Protein AF-0000000066027338 (afdb_homodimer)

Nearest PDB structures (foldseek):
  4pwu-assembly2_C  TM=9.017E-01  e=1.286E-07  Klebsiella pneumoniae subsp. pneumoniae MGH 78578
  2zho-assembly3_F  TM=6.208E-01  e=5.505E-03  Thermus thermophilus
  2vc1-assembly1_B  TM=5.430E-01  e=8.021E-03  Mycobacterium tuberculosis H37Rv
  7lmx-assembly1_A  TM=5.410E-01  e=2.481E-02  synthetic construct
  2w25-assembly1_B  TM=4.737E-01  e=3.189E-02  Mycobacterium tuberculosis H37Rv

Foldseek 3Di:
DPPPPPPPPCPVVVVVVVVVVVVVVVVVVPDDDAKKKKKKKAFLDPPDADDDPVVLQCQQVVVPWAWDDWDDDDGIIMTIGPHPVCVVVSLVSCCVVPVRMDIDMDIGDDDPPDPPD/DPPPPPPPPCPVVVVVVVVVVVVVVVVVVPDDDAKKKKKKKAFLDPPDADDDPVVLQCQQVVVPWAWDDWDDDDGIIMTIGPHVVCVVVSLVSCCVVPVRMDIDMDIGDDDPPPPPD

Radius of gyration: 30.26 Å; Cα contacts (8 Å, |Δi|>4): 315; chains: 2; bounding box: 46×133×72 Å

Secondary structure (DSSP, 8-state):
----------THHHHHHHHHHHHHHHHHT--PPPPEEEEEEEESSTTPPPPPHHHHHHHHHHTT--EEEEEEETTEEEEEES-GGGHHHHHHHHHHH-TTEEEEEEEE---------/----------THHHHHHHHHHHHHHHHHT------EEEEEEEESSTTPPPPPHHHHHHHHHHTT--EEEEEE-SS-EEEEES-GGGHHHHHHHHHHH-TTEEEEEEEE---------

pLDDT: mean 84.08, std 16.38, range [24.83, 98.56]

Organism: Dickeya zeae (strain Ech586) (NCBI:txid590409)

Sequence (234 aa):
MNSPGLRKPTIWRPLLLLFPLLALLLSMSSPRLPDEVMLHITPLHQGMTLPDGFYIYQRLNERGIAIKSITPENNSIIVRLSSPEQSGAAKEILSIALPNTVVIAQRTHGTIRVARSMNSPGLRKPTIWRPLLLLFPLLALLLSMSSPRLPDEVMLHITPLHQGMTLPDGFYIYQRLNERGIAIKSITPENNSIIVRLSSPEQSGAAKEILSIALPNTVVIAQRTHGTIRVARS

Structure (mmCIF, N/CA/C/O backbone):
data_AF-0000000066027338-model_v1
#
loop_
_entity.id
_entity.type
_entity.pdbx_description
1 polymer 'Modulator protein MzrA'
#
loop_
_atom_site.group_PDB
_atom_site.id
_atom_site.type_symbol
_atom_site.label_atom_id
_atom_site.label_alt_id
_atom_site.label_comp_id
_atom_site.label_asym_id
_atom_site.label_entity_id
_atom_site.label_seq_id
_atom_site.pdbx_PDB_ins_code
_atom_site.Cartn_x
_atom_site.Cartn_y
_atom_site.Cartn_z
_atom_site.occupancy
_atom_site.B_iso_or_equiv
_atom_site.auth_seq_id
_atom_site.auth_comp_id
_atom_site.auth_asym_id
_atom_site.auth_atom_id
_atom_site.pdbx_PDB_model_num
ATOM 1 N N . MET A 1 1 ? 16.781 61.562 48.656 1 40.06 1 MET A N 1
ATOM 2 C CA . MET A 1 1 ? 16.656 60.781 47.406 1 40.06 1 MET A CA 1
ATOM 3 C C . MET A 1 1 ? 15.672 59.625 47.594 1 40.06 1 MET A C 1
ATOM 5 O O . MET A 1 1 ? 15.906 58.719 48.406 1 40.06 1 MET A O 1
ATOM 9 N N . ASN A 1 2 ? 14.312 59.875 47.469 1 48.22 2 ASN A N 1
ATOM 10 C CA . ASN A 1 2 ? 13.133 59.031 47.625 1 48.22 2 ASN A CA 1
ATOM 11 C C . ASN A 1 2 ? 13.125 57.875 46.656 1 48.22 2 ASN A C 1
ATOM 13 O O . ASN A 1 2 ? 13.312 58.094 45.438 1 48.22 2 ASN A O 1
ATOM 17 N N . SER A 1 3 ? 13.688 56.688 46.969 1 54.53 3 SER A N 1
ATOM 18 C CA . SER A 1 3 ? 13.719 55.438 46.25 1 54.53 3 SER A CA 1
ATOM 19 C C . SER A 1 3 ? 12.32 55.031 45.781 1 54.53 3 SER A C 1
ATOM 21 O O . SER A 1 3 ? 11.391 54.969 46.594 1 54.53 3 SER A O 1
ATOM 23 N N . PRO A 1 4 ? 11.945 55.375 44.531 1 57.53 4 PRO A N 1
ATOM 24 C CA . PRO A 1 4 ? 10.633 54.938 44.031 1 57.53 4 PRO A CA 1
ATOM 25 C C . PRO A 1 4 ? 10.391 53.469 44.219 1 57.53 4 PRO A C 1
ATOM 27 O O . PRO A 1 4 ? 11.328 52.656 44.156 1 57.53 4 PRO A O 1
ATOM 30 N N . GLY A 1 5 ? 9.633 53.031 45.188 1 53.06 5 GLY A N 1
ATOM 31 C CA . GLY A 1 5 ? 9.172 51.656 45.406 1 53.06 5 GLY A CA 1
ATOM 32 C C . GLY A 1 5 ? 8.719 50.969 44.125 1 53.06 5 GLY A C 1
ATOM 33 O O . GLY A 1 5 ? 7.934 51.531 43.344 1 53.06 5 GLY A O 1
ATOM 34 N N . LEU A 1 6 ? 9.578 50.312 43.406 1 59 6 LEU A N 1
ATOM 35 C CA . LEU A 1 6 ? 9.281 49.469 42.25 1 59 6 LEU A CA 1
ATOM 36 C C . LEU A 1 6 ? 8.047 48.625 42.5 1 59 6 LEU A C 1
ATOM 38 O O . LEU A 1 6 ? 8.016 47.844 43.438 1 59 6 LEU A O 1
ATOM 42 N N . ARG A 1 7 ? 6.895 49.125 42.25 1 60.5 7 ARG A N 1
ATOM 43 C CA . ARG A 1 7 ? 5.672 48.312 42.281 1 60.5 7 ARG A CA 1
ATOM 44 C C . ARG A 1 7 ? 5.766 47.094 41.375 1 60.5 7 ARG A C 1
ATOM 46 O O . ARG A 1 7 ? 6.188 47.219 40.219 1 60.5 7 ARG A O 1
ATOM 53 N N . LYS A 1 8 ? 6.086 46 41.906 1 63.19 8 LYS A N 1
ATOM 54 C CA . LYS A 1 8 ? 6.094 44.75 41.156 1 63.19 8 LYS A CA 1
ATOM 55 C C . LYS A 1 8 ? 4.773 44.531 40.438 1 63.19 8 LYS A C 1
ATOM 57 O O . LYS A 1 8 ? 3.703 44.594 41.031 1 63.19 8 LYS A O 1
ATOM 62 N N . PRO A 1 9 ? 4.711 44.875 39.125 1 67.69 9 PRO A N 1
ATOM 63 C CA . PRO A 1 9 ? 3.461 44.625 38.406 1 67.69 9 PRO A CA 1
ATOM 64 C C . PRO A 1 9 ? 2.982 43.188 38.594 1 67.69 9 PRO A C 1
ATOM 66 O O . PRO A 1 9 ? 3.795 42.281 38.812 1 67.69 9 PRO A O 1
ATOM 69 N N . THR A 1 10 ? 1.745 42.969 39.125 1 64.62 10 THR A N 1
ATOM 70 C CA . THR A 1 10 ? 1.085 41.656 39.281 1 64.62 10 THR A CA 1
ATOM 71 C C . THR A 1 10 ? 1.032 40.938 37.938 1 64.62 10 THR A C 1
ATOM 73 O O . THR A 1 10 ? 0.196 41.219 37.094 1 64.62 10 THR A O 1
ATOM 76 N N . ILE A 1 11 ? 2.232 40.656 37.344 1 72.19 11 ILE A N 1
ATOM 77 C CA . ILE A 1 11 ? 2.404 39.875 36.125 1 72.19 11 ILE A CA 1
ATOM 78 C C . ILE A 1 11 ? 1.589 38.594 36.219 1 72.19 11 ILE A C 1
ATOM 80 O O . ILE A 1 11 ? 1.38 37.906 35.188 1 72.19 11 ILE A O 1
ATOM 84 N N . TRP A 1 12 ? 0.965 38.375 37.375 1 66.62 12 TRP A N 1
ATOM 85 C CA . TRP A 1 12 ? 0.24 37.125 37.594 1 66.62 12 TRP A CA 1
ATOM 86 C C . TRP A 1 12 ? -1.107 37.156 36.875 1 66.62 12 TRP A C 1
ATOM 88 O O . TRP A 1 12 ? -1.576 36.125 36.375 1 66.62 12 TRP A O 1
ATOM 98 N N . ARG A 1 13 ? -1.587 38.344 36.656 1 77.81 13 ARG A N 1
ATOM 99 C CA . ARG A 1 13 ? -2.914 38.438 36.062 1 77.81 13 ARG A CA 1
ATOM 100 C C . ARG A 1 13 ? -2.891 38.062 34.594 1 77.81 13 ARG A C 1
ATOM 102 O O . ARG A 1 13 ? -3.699 37.219 34.156 1 77.81 13 ARG A O 1
ATOM 109 N N . PRO A 1 14 ? -1.957 38.625 33.781 1 81.25 14 PRO A N 1
ATOM 110 C CA . PRO A 1 14 ? -1.95 38.188 32.375 1 81.25 14 PRO A CA 1
ATOM 111 C C . PRO A 1 14 ? -1.51 36.75 32.219 1 81.25 14 PRO A C 1
ATOM 113 O O . PRO A 1 14 ? -1.967 36.062 31.312 1 81.25 14 PRO A O 1
ATOM 116 N N . LEU A 1 15 ? -0.731 36.281 33.156 1 78.44 15 LEU A N 1
ATOM 117 C CA . LEU A 1 15 ? -0.261 34.906 33.125 1 78.44 15 LEU A CA 1
ATOM 118 C C . LEU A 1 15 ? -1.408 33.938 33.344 1 78.44 15 LEU A C 1
ATOM 120 O O . LEU A 1 15 ? -1.463 32.875 32.719 1 78.44 15 LEU A O 1
ATOM 124 N N . LEU A 1 16 ? -2.332 34.375 34.125 1 78.19 16 LEU A N 1
ATOM 125 C CA . LEU A 1 16 ? -3.488 33.531 34.469 1 78.19 16 LEU A CA 1
ATOM 126 C C . LEU A 1 16 ? -4.391 33.375 33.25 1 78.19 16 LEU A C 1
ATOM 128 O O . LEU A 1 16 ? -4.977 32.281 33.031 1 78.19 16 LEU A O 1
ATOM 132 N N . LEU A 1 17 ? -4.391 34.406 32.375 1 78.88 17 LEU A N 1
ATOM 133 C CA . LEU A 1 17 ? -5.23 34.344 31.188 1 78.88 17 LEU A CA 1
ATOM 134 C C . LEU A 1 17 ? -4.605 33.438 30.141 1 78.88 17 LEU A C 1
ATOM 136 O O . LEU A 1 17 ? -5.32 32.812 29.344 1 78.88 17 LEU A O 1
ATOM 140 N N . LEU A 1 18 ?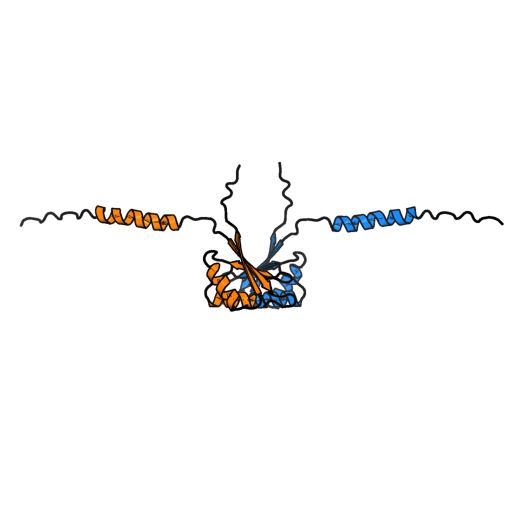 -3.338 33.281 30.125 1 81.19 18 LEU A N 1
ATOM 141 C CA . LEU A 1 18 ? -2.602 32.531 29.141 1 81.19 18 LEU A CA 1
ATOM 142 C C . LEU A 1 18 ? -2.691 31.031 29.438 1 81.19 18 LEU A C 1
ATOM 144 O O . LEU A 1 18 ? -2.596 30.203 28.516 1 81.19 18 LEU A O 1
ATOM 148 N N . PHE A 1 19 ? -3.062 30.672 30.641 1 82 19 PHE A N 1
ATOM 149 C CA . PHE A 1 19 ? -3.055 29.281 31.109 1 82 19 PHE A CA 1
ATOM 150 C C . PHE A 1 19 ? -4.121 28.469 30.391 1 82 19 PHE A C 1
ATOM 152 O O . PHE A 1 19 ? -3.844 27.375 29.891 1 82 19 PHE A O 1
ATOM 159 N N . PRO A 1 20 ? -5.352 29 30.344 1 83.94 20 PRO A N 1
ATOM 160 C CA . PRO A 1 20 ? -6.367 28.203 29.656 1 83.94 20 PRO A CA 1
ATOM 161 C C . PRO A 1 20 ? -6.062 28.031 28.172 1 83.94 20 PRO A C 1
ATOM 163 O O . PRO A 1 20 ? -6.34 26.969 27.594 1 83.94 20 PRO A O 1
ATOM 166 N N . LEU A 1 21 ? -5.445 29.016 27.531 1 81.44 21 LEU A N 1
ATOM 167 C CA . LEU A 1 21 ? -5.098 28.938 26.109 1 81.44 21 LEU A CA 1
ATOM 168 C C . LEU A 1 21 ? -4.031 27.891 25.859 1 81.44 21 LEU A C 1
ATOM 170 O O . LEU A 1 21 ? -4.113 27.125 24.891 1 81.44 21 LEU A O 1
ATOM 174 N N . LEU A 1 22 ? -3.082 27.891 26.719 1 81.44 22 LEU A N 1
ATOM 175 C CA . LEU A 1 22 ? -2.016 26.891 26.625 1 81.44 22 LEU A CA 1
ATOM 176 C C . LEU A 1 22 ? -2.561 25.484 26.859 1 81.44 22 LEU A C 1
ATOM 178 O O . LEU A 1 22 ? -2.17 24.547 26.156 1 81.44 22 LEU A O 1
ATOM 182 N N . ALA A 1 23 ? -3.424 25.344 27.781 1 82.19 23 ALA A N 1
ATOM 183 C CA . ALA A 1 23 ? -4.043 24.062 28.109 1 82.19 23 ALA A CA 1
ATOM 184 C C . ALA A 1 23 ? -4.852 23.531 26.922 1 82.19 23 ALA A C 1
ATOM 186 O O . ALA A 1 23 ? -4.82 22.344 26.625 1 82.19 23 ALA A O 1
ATOM 187 N N . LEU A 1 24 ? -5.551 24.469 26.219 1 78 24 LEU A N 1
ATOM 188 C CA . LEU A 1 24 ? -6.32 24.094 25.031 1 78 24 LEU A CA 1
ATOM 189 C C . LEU A 1 24 ? -5.402 23.594 23.922 1 78 24 LEU A C 1
ATOM 191 O O . LEU A 1 24 ? -5.719 22.609 23.25 1 78 24 LEU A O 1
ATOM 195 N N . LEU A 1 25 ? -4.309 24.25 23.781 1 77.88 25 LEU A N 1
ATOM 196 C CA . LEU A 1 25 ? -3.336 23.875 22.766 1 77.88 25 LEU A CA 1
ATOM 197 C C . LEU A 1 25 ? -2.77 22.484 23.047 1 77.88 25 LEU A C 1
ATOM 199 O O . LEU A 1 25 ? -2.592 21.672 22.125 1 77.88 25 LEU A O 1
ATOM 203 N N . LEU A 1 26 ? -2.5 22.203 24.312 1 73.19 26 LEU A N 1
ATOM 204 C CA . LEU A 1 26 ? -1.955 20.922 24.734 1 73.19 26 LEU A CA 1
ATOM 205 C C . LEU A 1 26 ? -2.99 19.812 24.578 1 73.19 26 LEU A C 1
ATOM 207 O O . LEU A 1 26 ? -2.652 18.688 24.188 1 73.19 26 LEU A O 1
ATOM 211 N N . SER A 1 27 ? -4.23 20.031 24.953 1 74.94 27 SER A N 1
ATOM 212 C CA . SER A 1 27 ? -5.297 19.031 24.859 1 74.94 27 SER A CA 1
ATOM 213 C C . SER A 1 27 ? -5.547 18.609 23.422 1 74.94 27 SER A C 1
ATOM 215 O O . SER A 1 27 ? -5.895 17.453 23.156 1 74.94 27 SER A O 1
ATOM 217 N N . MET A 1 28 ? -5.449 19.656 22.5 1 67 28 MET A N 1
ATOM 218 C CA . MET A 1 28 ? -5.602 19.344 21.094 1 67 28 MET A CA 1
ATOM 219 C C . MET A 1 28 ? -4.492 18.422 20.609 1 67 28 MET A C 1
ATOM 221 O O . MET A 1 28 ? -4.68 17.672 19.656 1 67 28 MET A O 1
ATOM 225 N N . SER A 1 29 ? -3.451 18.375 21.406 1 62.19 29 SER A N 1
ATOM 226 C CA . SER A 1 29 ? -2.285 17.578 21.031 1 62.19 29 SER A CA 1
ATOM 227 C C . SER A 1 29 ? -2.357 16.172 21.625 1 62.19 29 SER A C 1
ATOM 229 O O . SER A 1 29 ? -1.458 15.359 21.406 1 62.19 29 SER A O 1
ATOM 231 N N . SER A 1 30 ? -3.445 15.852 22.391 1 62.06 30 SER A N 1
ATOM 232 C CA . SER A 1 30 ? -3.479 14.531 23 1 62.06 30 SER A CA 1
ATOM 233 C C . SER A 1 30 ? -3.367 13.43 21.953 1 62.06 30 SER A C 1
ATOM 235 O O . SER A 1 30 ? -4.066 13.469 20.938 1 62.06 30 SER A O 1
ATOM 237 N N . PRO A 1 31 ? -2.445 12.57 22.188 1 61.66 31 PRO A N 1
ATOM 238 C CA . PRO A 1 31 ? -2.172 11.5 21.219 1 61.66 31 PRO A CA 1
ATOM 239 C C . PRO A 1 31 ? -3.348 10.539 21.062 1 61.66 31 PRO A C 1
ATOM 241 O O . PRO A 1 31 ? -3.885 10.047 22.047 1 61.66 31 PRO A O 1
ATOM 244 N N . ARG A 1 32 ? -4.379 10.727 20.344 1 68.38 32 ARG A N 1
ATOM 245 C CA . ARG A 1 32 ? -5.34 9.703 19.953 1 68.38 32 ARG A CA 1
ATOM 246 C C . ARG A 1 32 ? -4.809 8.875 18.797 1 68.38 32 ARG A C 1
ATOM 248 O O . ARG A 1 32 ? -3.988 9.352 18 1 68.38 32 ARG A O 1
ATOM 255 N N . LEU A 1 33 ? -5.176 7.504 18.859 1 76.88 33 LEU A N 1
ATOM 256 C CA . LEU A 1 33 ? -4.871 6.734 17.672 1 76.88 33 LEU A CA 1
ATOM 257 C C . LEU A 1 33 ? -5.617 7.289 16.453 1 76.88 33 LEU A C 1
ATOM 259 O O . LEU A 1 33 ? -6.82 7.562 16.547 1 76.88 33 LEU A O 1
ATOM 263 N N . PRO A 1 34 ? -4.906 7.699 15.57 1 77.88 34 PRO A N 1
ATOM 264 C CA . PRO A 1 34 ? -5.543 8.359 14.43 1 77.88 34 PRO A CA 1
ATOM 265 C C . PRO A 1 34 ? -6.461 7.43 13.641 1 77.88 34 PRO A C 1
ATOM 267 O O . PRO A 1 34 ? -6.172 6.238 13.508 1 77.88 34 PRO A O 1
ATOM 270 N N . ASP A 1 35 ? -7.613 7.879 13.32 1 90.06 35 ASP A N 1
ATOM 271 C CA . ASP A 1 35 ? -8.492 7.176 12.391 1 90.06 35 ASP A CA 1
ATOM 272 C C . ASP A 1 35 ? -7.777 6.879 11.078 1 90.06 35 ASP A C 1
ATOM 274 O O . ASP A 1 35 ? -6.809 7.555 10.727 1 90.06 35 ASP A O 1
ATOM 278 N N . GLU A 1 36 ? -8.102 5.824 10.461 1 94.44 36 GLU A N 1
ATOM 279 C CA . GLU A 1 36 ? -7.602 5.539 9.117 1 94.44 36 GLU A CA 1
ATOM 280 C C . GLU A 1 36 ? -8.695 5.699 8.07 1 94.44 36 GLU A C 1
ATOM 282 O O . GLU A 1 36 ? -9.852 5.348 8.312 1 94.44 36 GLU A O 1
ATOM 287 N N . VAL A 1 37 ? -8.344 6.281 6.992 1 96.88 37 VAL A N 1
ATOM 288 C CA . VAL A 1 37 ? -9.297 6.398 5.891 1 96.88 37 VAL A CA 1
ATOM 289 C C . VAL A 1 37 ? -8.758 5.672 4.66 1 96.88 37 VAL A C 1
ATOM 291 O O . VAL A 1 37 ? -7.598 5.855 4.281 1 96.88 37 VAL A O 1
ATOM 294 N N . MET A 1 38 ? -9.578 4.859 4.082 1 97.81 38 MET A N 1
ATOM 295 C CA . MET A 1 38 ? -9.289 4.125 2.855 1 97.81 38 MET A CA 1
ATOM 296 C C . MET A 1 38 ? -10.18 4.594 1.713 1 97.81 38 MET A C 1
ATOM 298 O O . MET A 1 38 ? -11.398 4.711 1.879 1 97.81 38 MET A O 1
ATOM 302 N N . LEU A 1 39 ? -9.578 4.867 0.639 1 98.56 39 LEU A N 1
ATOM 303 C CA . LEU A 1 39 ? -10.32 5.172 -0.581 1 98.56 39 LEU A CA 1
ATOM 304 C C . LEU A 1 39 ? -10.359 3.963 -1.509 1 98.56 39 LEU A C 1
ATOM 306 O O . LEU A 1 39 ? -9.312 3.467 -1.931 1 98.56 39 LEU A O 1
ATOM 310 N N . HIS A 1 40 ? -11.539 3.482 -1.734 1 97.12 40 HIS A N 1
ATOM 311 C CA . HIS A 1 40 ? -11.766 2.408 -2.695 1 97.12 40 HIS A CA 1
ATOM 312 C C . HIS A 1 40 ? -12.148 2.963 -4.062 1 97.12 40 HIS A C 1
ATOM 314 O O . HIS A 1 40 ? -13.18 3.625 -4.199 1 97.12 40 HIS A O 1
ATOM 320 N N . ILE A 1 41 ? -11.383 2.73 -5.031 1 97.69 41 ILE A N 1
ATOM 321 C CA . ILE A 1 41 ? -11.578 3.262 -6.375 1 97.69 41 ILE A CA 1
ATOM 322 C C . ILE A 1 41 ? -11.938 2.127 -7.332 1 97.69 41 ILE A C 1
ATOM 324 O O . ILE A 1 41 ? -11.172 1.171 -7.48 1 97.69 41 ILE A O 1
ATOM 328 N N . THR A 1 42 ? -13.047 2.236 -7.973 1 96.12 42 THR A N 1
ATOM 329 C CA . THR A 1 42 ? -13.531 1.236 -8.914 1 96.12 42 THR A CA 1
ATOM 330 C C . THR A 1 42 ? -13.992 1.895 -10.211 1 96.12 42 THR A C 1
ATOM 332 O O . THR A 1 42 ? -14.414 3.055 -10.211 1 96.12 42 THR A O 1
ATOM 335 N N . PRO A 1 43 ? -13.781 1.147 -11.312 1 95.69 43 PRO A N 1
ATOM 336 C CA . PRO A 1 43 ? -14.328 1.707 -12.547 1 95.69 43 PRO A CA 1
ATOM 337 C C . PRO A 1 43 ? -15.836 1.904 -12.492 1 95.69 43 PRO A C 1
ATOM 339 O O . PRO A 1 43 ? -16.547 1.093 -11.891 1 95.69 43 PRO A O 1
ATOM 342 N N . LEU A 1 44 ? -16.297 2.953 -13.141 1 94.06 44 LEU A N 1
ATOM 343 C CA . LEU A 1 44 ? -17.719 3.264 -13.188 1 94.06 44 LEU A CA 1
ATOM 344 C C . LEU A 1 44 ? -18.484 2.203 -13.977 1 94.06 44 LEU A C 1
ATOM 346 O O . LEU A 1 44 ? -19.609 1.84 -13.617 1 94.06 44 LEU A O 1
ATOM 350 N N . HIS A 1 45 ? -17.828 1.794 -15.086 1 90.38 45 HIS A N 1
ATOM 351 C CA . HIS A 1 45 ? -18.438 0.766 -15.914 1 90.38 45 HIS A CA 1
ATOM 352 C C . HIS A 1 45 ? -17.516 -0.439 -16.078 1 90.38 45 HIS A C 1
ATOM 354 O O . HIS A 1 45 ? -16.297 -0.301 -16.031 1 90.38 45 HIS A O 1
ATOM 360 N N . GLN A 1 46 ? -18.25 -1.533 -16.25 1 84.19 46 GLN A N 1
ATOM 361 C CA . GLN A 1 46 ? -17.484 -2.752 -16.469 1 84.19 46 GLN A CA 1
ATOM 362 C C . GLN A 1 46 ? -16.656 -2.66 -17.75 1 84.19 46 GLN A C 1
ATOM 364 O O . GLN A 1 46 ? -17.125 -2.127 -18.766 1 84.19 46 GLN A O 1
ATOM 369 N N . GLY A 1 47 ? -15.562 -3.156 -17.766 1 84.31 47 GLY A N 1
ATOM 370 C CA . GLY A 1 47 ? -14.703 -3.156 -18.953 1 84.31 47 GLY A CA 1
ATOM 371 C C . GLY A 1 47 ? -13.727 -1.997 -18.969 1 84.31 47 GLY A C 1
ATOM 372 O O . GLY A 1 47 ? -12.773 -2 -19.75 1 84.31 47 GLY A O 1
ATOM 373 N N . MET A 1 48 ? -14.102 -0.959 -18.219 1 86.12 48 MET A N 1
ATOM 374 C CA . MET A 1 48 ? -13.148 0.141 -18.125 1 86.12 48 MET A CA 1
ATOM 375 C C . MET A 1 48 ? -11.992 -0.211 -17.188 1 86.12 48 MET A C 1
ATOM 377 O O . MET A 1 48 ? -12.195 -0.893 -16.172 1 86.12 48 MET A O 1
ATOM 381 N N . THR A 1 49 ? -10.867 0.313 -17.688 1 86.25 49 THR A N 1
ATOM 382 C CA . THR A 1 49 ? -9.688 0.036 -16.875 1 86.25 49 THR A CA 1
ATOM 383 C C . THR A 1 49 ? -9.328 1.243 -16.016 1 86.25 49 THR A C 1
ATOM 385 O O . THR A 1 49 ? -9.586 2.387 -16.406 1 86.25 49 THR A O 1
ATOM 388 N N . LEU A 1 50 ? -8.852 0.958 -14.852 1 90.38 50 LEU A N 1
ATOM 389 C CA . LEU A 1 50 ? -8.344 1.994 -13.961 1 90.38 50 LEU A CA 1
ATOM 390 C C . LEU A 1 50 ? -6.941 2.42 -14.367 1 90.38 50 LEU A C 1
ATOM 392 O O . LEU A 1 50 ? -6.176 1.616 -14.906 1 90.38 50 LEU A O 1
ATOM 396 N N . PRO A 1 51 ? -6.684 3.721 -14.156 1 85.5 51 PRO A N 1
ATOM 397 C CA . PRO A 1 51 ? -5.266 4.066 -14.297 1 85.5 51 PRO A CA 1
ATOM 398 C C . PRO A 1 51 ? -4.375 3.307 -13.312 1 85.5 51 PRO A C 1
ATOM 400 O O . PRO A 1 51 ? -4.879 2.656 -12.398 1 85.5 51 PRO A O 1
ATOM 403 N N . ASP A 1 52 ? -3.076 3.447 -13.531 1 85.5 52 ASP A N 1
ATOM 404 C CA . ASP A 1 52 ? -2.16 2.789 -12.609 1 85.5 52 ASP A CA 1
ATOM 405 C C . ASP A 1 52 ? -2.1 3.531 -11.273 1 85.5 52 ASP A C 1
ATOM 407 O O . ASP A 1 52 ? -2.516 4.688 -11.18 1 85.5 52 ASP A O 1
ATOM 411 N N . GLY A 1 53 ? -1.599 2.826 -10.227 1 88.62 53 GLY A N 1
ATOM 412 C CA . GLY A 1 53 ? -1.501 3.395 -8.891 1 88.62 53 GLY A CA 1
ATOM 413 C C . GLY A 1 53 ? -0.621 4.629 -8.828 1 88.62 53 GLY A C 1
ATOM 414 O O . GLY A 1 53 ? -0.796 5.48 -7.957 1 88.62 53 GLY A O 1
ATOM 415 N N . PHE A 1 54 ? 0.226 4.754 -9.766 1 84.81 54 PHE A N 1
ATOM 416 C CA . PHE A 1 54 ? 1.149 5.883 -9.758 1 84.81 54 PHE A CA 1
ATOM 417 C C . PHE A 1 54 ? 0.433 7.168 -10.148 1 84.81 54 PHE A C 1
ATOM 419 O O . PHE A 1 54 ? 0.721 8.234 -9.602 1 84.81 54 PHE A O 1
ATOM 426 N N . TYR A 1 55 ? -0.369 7.012 -11.211 1 90 55 TYR A N 1
ATOM 427 C CA . TYR A 1 55 ? -1.156 8.172 -11.617 1 90 55 TYR A CA 1
ATOM 428 C C . TYR A 1 55 ? -1.961 8.719 -10.445 1 90 55 TYR A C 1
ATOM 430 O O . TYR A 1 55 ? -1.98 9.93 -10.203 1 90 55 TYR A O 1
ATOM 438 N N . ILE A 1 56 ? -2.586 7.855 -9.68 1 94.62 56 ILE A N 1
ATOM 439 C CA . ILE A 1 56 ? -3.398 8.211 -8.523 1 94.62 56 ILE A CA 1
ATOM 440 C C . ILE A 1 56 ? -2.52 8.867 -7.461 1 94.62 56 ILE A C 1
ATOM 442 O O . ILE A 1 56 ? -2.857 9.93 -6.938 1 94.62 56 ILE A O 1
ATOM 446 N N . TYR A 1 57 ? -1.39 8.312 -7.195 1 92.88 57 TYR A N 1
ATOM 447 C CA . TYR A 1 57 ? -0.438 8.859 -6.238 1 92.88 57 TYR A CA 1
ATOM 448 C C . TYR A 1 57 ? 0.011 10.258 -6.656 1 92.88 57 TYR A C 1
ATOM 450 O O . TYR A 1 57 ? 0.054 11.172 -5.836 1 92.88 57 TYR A O 1
ATOM 458 N N . GLN A 1 58 ? 0.344 10.438 -7.949 1 91.44 58 GLN A N 1
ATOM 459 C CA . GLN A 1 58 ? 0.83 11.711 -8.461 1 91.44 58 GLN A CA 1
ATOM 460 C C . GLN A 1 58 ? -0.234 12.797 -8.328 1 91.44 58 GLN A C 1
ATOM 462 O O . GLN A 1 58 ? 0.073 13.938 -7.961 1 91.44 58 GLN A O 1
ATOM 467 N N . ARG A 1 59 ? -1.439 12.477 -8.594 1 96.12 59 ARG A N 1
ATOM 468 C CA . ARG A 1 59 ? -2.527 13.453 -8.531 1 96.12 59 ARG A CA 1
ATOM 469 C C . ARG A 1 59 ? -2.75 13.922 -7.094 1 96.12 59 ARG A C 1
ATOM 471 O O . ARG A 1 59 ? -2.984 15.109 -6.855 1 96.12 59 ARG A O 1
ATOM 478 N N . LEU A 1 60 ? -2.656 12.992 -6.195 1 97.19 60 LEU A N 1
ATOM 479 C CA . LEU A 1 60 ? -2.842 13.328 -4.789 1 97.19 60 LEU A CA 1
ATOM 480 C C . LEU A 1 60 ? -1.641 14.102 -4.254 1 97.19 60 LEU A C 1
ATOM 482 O O . LEU A 1 60 ? -1.8 15.172 -3.662 1 97.19 60 LEU A O 1
ATOM 486 N N . ASN A 1 61 ? -0.481 13.57 -4.539 1 93.75 61 ASN A N 1
ATOM 487 C CA . ASN A 1 61 ? 0.751 14.156 -4.02 1 93.75 61 ASN A CA 1
ATOM 488 C C . ASN A 1 61 ? 0.972 15.562 -4.551 1 93.75 61 ASN A C 1
ATOM 490 O O . ASN A 1 61 ? 1.433 16.438 -3.822 1 93.75 61 ASN A O 1
ATOM 494 N N . GLU A 1 62 ? 0.724 15.789 -5.781 1 94.5 62 GLU A N 1
ATOM 495 C CA . GLU A 1 62 ? 0.86 17.109 -6.398 1 94.5 62 GLU A CA 1
ATOM 496 C C . GLU A 1 62 ? 0.017 18.141 -5.668 1 94.5 62 GLU A C 1
ATOM 498 O O . GLU A 1 62 ? 0.331 19.344 -5.695 1 94.5 62 GLU A O 1
ATOM 503 N N . ARG A 1 63 ? -0.999 17.766 -5.055 1 95.81 63 ARG A N 1
ATOM 504 C CA . ARG A 1 63 ? -1.921 18.672 -4.371 1 95.81 63 ARG A CA 1
ATOM 505 C C . ARG A 1 63 ? -1.724 18.609 -2.859 1 95.81 63 ARG A C 1
ATOM 507 O O . ARG A 1 63 ? -2.58 19.062 -2.098 1 95.81 63 ARG A O 1
ATOM 514 N N . GLY A 1 64 ? -0.682 17.953 -2.502 1 95.19 64 GLY A N 1
ATOM 515 C CA . GLY A 1 64 ? -0.264 18 -1.109 1 95.19 64 GLY A CA 1
ATOM 516 C C . GLY A 1 64 ? -0.935 16.938 -0.257 1 95.19 64 GLY A C 1
ATOM 517 O O . GLY A 1 64 ? -0.937 17.031 0.972 1 95.19 64 GLY A O 1
ATOM 518 N N . ILE A 1 65 ? -1.592 15.953 -0.854 1 96.75 65 ILE A N 1
ATOM 519 C CA . ILE A 1 65 ? -2.213 14.867 -0.103 1 96.75 65 ILE A CA 1
ATOM 520 C C . ILE A 1 65 ? -1.282 13.656 -0.079 1 96.75 65 ILE A C 1
ATOM 522 O O . ILE A 1 65 ? -1.031 13.039 -1.115 1 96.75 65 ILE A O 1
ATOM 526 N N . ALA A 1 66 ? -0.812 13.32 1.106 1 95 66 ALA A N 1
ATOM 527 C CA . ALA A 1 66 ? 0.076 12.172 1.281 1 95 66 ALA A CA 1
ATOM 528 C C . ALA A 1 66 ? -0.722 10.883 1.496 1 95 66 ALA A C 1
ATOM 530 O O . ALA A 1 66 ? -1.793 10.906 2.107 1 95 66 ALA A O 1
ATOM 531 N N . ILE A 1 67 ? -0.168 9.688 1.065 1 95.88 67 ILE A N 1
ATOM 532 C CA . ILE A 1 67 ? -0.822 8.391 1.238 1 95.88 67 ILE A CA 1
ATOM 533 C C . ILE A 1 67 ? 0.065 7.473 2.074 1 95.88 67 ILE A C 1
ATOM 535 O O . ILE A 1 67 ? 1.284 7.648 2.119 1 95.88 67 ILE A O 1
ATOM 539 N N . LYS A 1 68 ? -0.563 6.59 2.723 1 95.31 68 LYS A N 1
ATOM 540 C CA . LYS A 1 68 ? 0.145 5.562 3.484 1 95.31 68 LYS A CA 1
ATOM 541 C C . LYS A 1 68 ? 0.485 4.363 2.605 1 95.31 68 LYS A C 1
ATOM 543 O O . LYS A 1 68 ? 1.584 3.812 2.697 1 95.31 68 LYS A O 1
ATOM 548 N N . SER A 1 69 ? -0.514 4.023 1.787 1 96.12 69 SER A N 1
ATOM 549 C CA . SER A 1 69 ? -0.267 2.883 0.91 1 96.12 69 SER A CA 1
ATOM 550 C C . SER A 1 69 ? -1.238 2.869 -0.266 1 96.12 69 SER A C 1
ATOM 552 O O . SER A 1 69 ? -2.289 3.51 -0.217 1 96.12 69 SER A O 1
ATOM 554 N N . ILE A 1 70 ? -0.843 2.143 -1.253 1 95.88 70 ILE A N 1
ATOM 555 C CA . ILE A 1 70 ? -1.682 1.823 -2.402 1 95.88 70 ILE A CA 1
ATOM 556 C C . ILE A 1 70 ? -1.692 0.314 -2.631 1 95.88 70 ILE A C 1
ATOM 558 O O . ILE A 1 70 ? -0.642 -0.332 -2.605 1 95.88 70 ILE A O 1
ATOM 562 N N . THR A 1 71 ? -2.859 -0.207 -2.846 1 95.94 71 THR A N 1
ATOM 563 C CA . THR A 1 71 ? -3.035 -1.646 -3.016 1 95.94 71 THR A CA 1
ATOM 564 C C . THR A 1 71 ? -3.82 -1.946 -4.289 1 95.94 71 THR A C 1
ATOM 566 O O . THR A 1 71 ? -5.012 -1.635 -4.379 1 95.94 71 THR A O 1
ATOM 569 N N . PRO A 1 72 ? -3.07 -2.562 -5.211 1 92.94 72 PRO A N 1
ATOM 570 C CA . PRO A 1 72 ? -3.809 -2.979 -6.406 1 92.94 72 PRO A CA 1
ATOM 571 C C . PRO A 1 72 ? -4.641 -4.238 -6.176 1 92.94 72 PRO A C 1
ATOM 573 O O . PRO A 1 72 ? -4.199 -5.156 -5.48 1 92.94 72 PRO A O 1
ATOM 576 N N . GLU A 1 73 ? -5.883 -4.195 -6.703 1 91.06 73 GLU A N 1
ATOM 577 C CA . GLU A 1 73 ? -6.77 -5.352 -6.723 1 91.06 73 GLU A CA 1
ATOM 578 C C . GLU A 1 73 ? -7.238 -5.66 -8.141 1 91.06 73 GLU A C 1
ATOM 580 O O . GLU A 1 73 ? -6.852 -4.977 -9.094 1 91.06 73 GLU A O 1
ATOM 585 N N . ASN A 1 74 ? -7.934 -6.688 -8.383 1 86.88 74 ASN A N 1
ATOM 586 C CA . ASN A 1 74 ? -8.328 -7.133 -9.711 1 86.88 74 ASN A CA 1
ATOM 587 C C . ASN A 1 74 ? -8.953 -5.996 -10.523 1 86.88 74 ASN A C 1
ATOM 589 O O . ASN A 1 74 ? -8.555 -5.742 -11.656 1 86.88 74 ASN A O 1
ATOM 593 N N . ASN A 1 75 ? -9.875 -5.402 -10.109 1 91.12 75 ASN A N 1
ATOM 594 C CA . ASN A 1 75 ? -10.531 -4.32 -10.836 1 91.12 75 ASN A CA 1
ATOM 595 C C . ASN A 1 75 ? -10.781 -3.115 -9.93 1 91.12 75 ASN A C 1
ATOM 597 O O . ASN A 1 75 ? -11.82 -2.453 -10.047 1 91.12 75 ASN A O 1
ATOM 601 N N . SER A 1 76 ? -9.914 -2.949 -9.031 1 94.5 76 SER A N 1
ATOM 602 C CA . SER A 1 76 ? -10.047 -1.82 -8.117 1 94.5 76 SER A CA 1
ATOM 603 C C . SER A 1 76 ? -8.703 -1.442 -7.496 1 94.5 76 SER A C 1
ATOM 605 O O . SER A 1 76 ? -7.727 -2.178 -7.633 1 94.5 76 SER A O 1
ATOM 607 N N . ILE A 1 77 ? -8.562 -0.278 -6.965 1 95.81 77 ILE A N 1
ATOM 608 C CA . ILE A 1 77 ? -7.387 0.208 -6.258 1 95.81 77 ILE A CA 1
ATOM 609 C C . ILE A 1 77 ? -7.797 0.765 -4.895 1 95.81 77 ILE A C 1
ATOM 611 O O . ILE A 1 77 ? -8.781 1.497 -4.789 1 95.81 77 ILE A O 1
ATOM 615 N N . ILE A 1 78 ? -7.117 0.335 -3.848 1 97.25 78 ILE A N 1
ATOM 616 C CA . ILE A 1 78 ? -7.336 0.858 -2.504 1 97.25 78 ILE A CA 1
ATOM 617 C C . ILE A 1 78 ? -6.199 1.808 -2.131 1 97.25 78 ILE A C 1
ATOM 619 O O . ILE A 1 78 ? -5.023 1.455 -2.25 1 97.25 78 ILE A O 1
ATOM 623 N N . VAL A 1 79 ? -6.527 2.965 -1.732 1 97.88 79 VAL A N 1
ATOM 624 C CA . VAL A 1 79 ? -5.57 3.967 -1.277 1 97.88 79 VAL A CA 1
ATOM 625 C C . VAL A 1 79 ? -5.797 4.266 0.202 1 97.88 79 VAL A C 1
ATOM 627 O O . VAL A 1 79 ? -6.906 4.625 0.606 1 97.88 79 VAL A O 1
ATOM 630 N N . ARG A 1 80 ? -4.828 4.098 0.983 1 97.88 80 ARG A N 1
ATOM 631 C CA . ARG A 1 80 ? -4.867 4.516 2.381 1 97.88 80 ARG A CA 1
ATOM 632 C C . ARG A 1 80 ? -4.188 5.867 2.564 1 97.88 80 ARG A C 1
ATOM 634 O O . ARG A 1 80 ? -3.053 6.062 2.123 1 97.88 80 ARG A O 1
ATOM 641 N N . LEU A 1 81 ? -4.906 6.727 3.262 1 97.88 81 LEU A N 1
ATOM 642 C CA . LEU A 1 81 ? -4.414 8.094 3.428 1 97.88 81 LEU A CA 1
ATOM 643 C C . LEU A 1 81 ? -3.551 8.211 4.68 1 97.88 81 LEU A C 1
ATOM 645 O O . LEU A 1 81 ? -3.832 7.57 5.695 1 97.88 81 LEU A O 1
ATOM 649 N N . SER A 1 82 ? -2.539 9.133 4.582 1 95.75 82 SER A N 1
ATOM 650 C CA . SER A 1 82 ? -1.712 9.43 5.746 1 95.75 82 SER A CA 1
ATOM 651 C C . SER A 1 82 ? -2.445 10.336 6.73 1 95.75 82 SER A C 1
ATOM 653 O O . SER A 1 82 ? -2.141 10.344 7.926 1 95.75 82 SER A O 1
ATOM 655 N N . SER A 1 83 ? -3.344 11.086 6.215 1 95.19 83 SER A N 1
ATOM 656 C CA . SER A 1 83 ? -4.133 12.016 7.023 1 95.19 83 SER A CA 1
ATOM 657 C C . SER A 1 83 ? -5.625 11.852 6.75 1 95.19 83 SER A C 1
ATOM 659 O O . SER A 1 83 ? -6.145 12.414 5.781 1 95.19 83 SER A O 1
ATOM 661 N N . PRO A 1 84 ? -6.328 11.172 7.66 1 95.88 84 PRO A N 1
ATOM 662 C CA . PRO A 1 84 ? -7.762 10.938 7.465 1 95.88 84 PRO A CA 1
ATOM 663 C C . PRO A 1 84 ? -8.555 12.227 7.266 1 95.88 84 PRO A C 1
ATOM 665 O O . PRO A 1 84 ? -9.578 12.227 6.582 1 95.88 84 PRO A O 1
ATOM 668 N N . GLU A 1 85 ? -8.039 13.344 7.844 1 94.5 85 GLU A N 1
ATOM 669 C CA . GLU A 1 85 ? -8.742 14.617 7.75 1 94.5 85 GLU A CA 1
ATOM 670 C C . GLU A 1 85 ? -8.781 15.125 6.312 1 94.5 85 GLU A C 1
ATOM 672 O O . GLU A 1 85 ? -9.633 15.945 5.961 1 94.5 85 GLU A O 1
ATOM 677 N N . GLN A 1 86 ? -7.938 14.68 5.48 1 96.38 86 GLN A N 1
ATOM 678 C CA . GLN A 1 86 ? -7.848 15.133 4.098 1 96.38 86 GLN A CA 1
ATOM 679 C C . GLN A 1 86 ? -8.703 14.266 3.178 1 96.38 86 GLN A C 1
ATOM 681 O O . GLN A 1 86 ? -8.594 14.352 1.953 1 96.38 86 GLN A O 1
ATOM 686 N N . SER A 1 87 ? -9.531 13.391 3.713 1 97.25 87 SER A N 1
ATOM 687 C CA . SER A 1 87 ? -10.312 12.422 2.959 1 97.25 87 SER A CA 1
ATOM 688 C C . SER A 1 87 ? -11.227 13.109 1.952 1 97.25 87 SER A C 1
ATOM 690 O O . SER A 1 87 ? -11.367 12.648 0.816 1 97.25 87 SER A O 1
ATOM 692 N N . GLY A 1 88 ? -11.859 14.188 2.373 1 97.62 88 GLY A N 1
ATOM 693 C CA . GLY A 1 88 ? -12.742 14.914 1.466 1 97.62 88 GLY A CA 1
ATOM 694 C C . GLY A 1 88 ? -12.016 15.492 0.27 1 97.62 88 GLY A C 1
ATOM 695 O O . GLY A 1 88 ? -12.461 15.352 -0.869 1 97.62 88 GLY A O 1
ATOM 696 N N . ALA A 1 89 ? -10.922 16.219 0.563 1 98.25 89 ALA A N 1
ATOM 697 C CA . ALA A 1 89 ? -10.109 16.781 -0.503 1 98.25 89 ALA A CA 1
ATOM 698 C C . ALA A 1 89 ? -9.594 15.703 -1.448 1 98.25 89 ALA A C 1
ATOM 700 O O . ALA A 1 89 ? -9.609 15.883 -2.67 1 98.25 89 ALA A O 1
ATOM 701 N N . ALA A 1 90 ? -9.141 14.609 -0.889 1 98.44 90 ALA A N 1
ATOM 702 C CA . ALA A 1 90 ? -8.633 13.5 -1.689 1 98.44 90 ALA A CA 1
ATOM 703 C C . ALA A 1 90 ? -9.719 12.961 -2.625 1 98.44 90 ALA A C 1
ATOM 705 O O . ALA A 1 90 ? -9.461 12.734 -3.811 1 98.44 90 ALA A O 1
ATOM 706 N N . LYS A 1 91 ? -10.852 12.688 -2.09 1 98.12 91 LYS A N 1
ATOM 707 C CA . LYS A 1 91 ? -11.977 12.188 -2.877 1 98.12 91 LYS A CA 1
ATOM 708 C C . LYS A 1 91 ? -12.305 13.133 -4.023 1 98.12 91 LYS A C 1
ATOM 710 O O . LYS A 1 91 ? -12.531 12.695 -5.156 1 98.12 91 LYS A O 1
ATOM 715 N N . GLU A 1 92 ? -12.352 14.398 -3.707 1 97.75 92 GLU A N 1
ATOM 716 C CA . GLU A 1 92 ? -12.656 15.406 -4.723 1 97.75 92 GLU A CA 1
ATOM 717 C C . GLU A 1 92 ? -11.617 15.391 -5.836 1 97.75 92 GLU A C 1
ATOM 719 O O . GLU A 1 92 ? -11.961 15.375 -7.02 1 97.75 92 GLU A O 1
ATOM 724 N N . ILE A 1 93 ? -10.352 15.406 -5.488 1 98.12 93 ILE A N 1
ATOM 725 C CA . ILE A 1 93 ? -9.258 15.391 -6.453 1 98.12 93 ILE A CA 1
ATOM 726 C C . ILE A 1 93 ? -9.398 14.18 -7.375 1 98.12 93 ILE A C 1
ATOM 728 O O . ILE A 1 93 ? -9.312 14.312 -8.602 1 98.12 93 ILE A O 1
ATOM 732 N N . LEU A 1 94 ? -9.625 13 -6.793 1 98.12 94 LEU A N 1
ATOM 733 C CA . LEU A 1 94 ? -9.68 11.766 -7.566 1 98.12 94 LEU A CA 1
ATOM 734 C C . LEU A 1 94 ? -10.938 11.719 -8.43 1 98.12 94 LEU A C 1
ATOM 736 O O . LEU A 1 94 ? -10.914 11.203 -9.547 1 98.12 94 LEU A O 1
ATOM 740 N N . SER A 1 95 ? -12.047 12.305 -7.891 1 96.62 95 SER A N 1
ATOM 741 C CA . SER A 1 95 ? -13.281 12.312 -8.672 1 96.62 95 SER A CA 1
ATOM 742 C C . SER A 1 95 ? -13.148 13.188 -9.914 1 96.62 95 SER A C 1
ATOM 744 O O . SER A 1 95 ? -13.75 12.906 -10.945 1 96.62 95 SER A O 1
ATOM 746 N N . ILE A 1 96 ? -12.406 14.21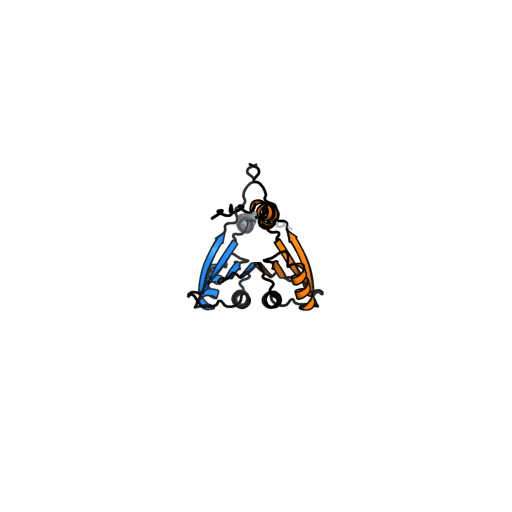9 -9.781 1 96.81 96 ILE A N 1
ATOM 747 C CA . ILE A 1 96 ? -12.172 15.125 -10.906 1 96.81 96 ILE A CA 1
ATOM 748 C C . ILE A 1 96 ? -11.172 14.492 -11.875 1 96.81 96 ILE A C 1
ATOM 750 O O . ILE A 1 96 ? -11.383 14.523 -13.094 1 96.81 96 ILE A O 1
ATOM 754 N N . ALA A 1 97 ? -10.141 13.945 -11.375 1 96.5 97 ALA A N 1
ATOM 755 C CA . ALA A 1 97 ? -9.047 13.406 -12.18 1 96.5 97 ALA A CA 1
ATOM 756 C C . ALA A 1 97 ? -9.477 12.125 -12.891 1 96.5 97 ALA A C 1
ATOM 758 O O . ALA A 1 97 ? -8.914 11.766 -13.93 1 96.5 97 ALA A O 1
ATOM 759 N N . LEU A 1 98 ? -10.359 11.398 -12.281 1 96.38 98 LEU A N 1
ATOM 760 C CA . LEU A 1 98 ? -10.805 10.109 -12.789 1 96.38 98 LEU A CA 1
ATOM 761 C C . LEU A 1 98 ? -12.32 10.102 -12.992 1 96.38 98 LEU A C 1
ATOM 763 O O . LEU A 1 98 ? -13.039 9.359 -12.32 1 96.38 98 LEU A O 1
ATOM 767 N N . PRO A 1 99 ? -12.812 10.75 -13.984 1 93.88 99 PRO A N 1
ATOM 768 C CA . PRO A 1 99 ? -14.258 10.93 -14.148 1 93.88 99 PRO A CA 1
ATOM 769 C C . PRO A 1 99 ? -14.984 9.617 -14.445 1 93.88 99 PRO A C 1
ATOM 771 O O . PRO A 1 99 ? -16.203 9.523 -14.266 1 93.88 99 PRO A O 1
ATOM 774 N N . ASN A 1 100 ? -14.297 8.625 -14.812 1 94.94 100 ASN A N 1
ATOM 775 C CA . ASN A 1 100 ? -14.922 7.352 -15.141 1 94.94 100 ASN A CA 1
ATOM 776 C C . ASN A 1 100 ? -14.742 6.332 -14.016 1 94.94 100 ASN A C 1
ATOM 778 O O . ASN A 1 100 ? -14.672 5.129 -14.273 1 94.94 100 ASN A O 1
ATOM 782 N N . THR A 1 101 ? -14.602 6.75 -12.82 1 96.06 101 THR A N 1
ATOM 783 C CA . THR A 1 101 ? -14.43 5.859 -11.672 1 96.06 101 THR A CA 1
ATOM 784 C C . THR A 1 101 ? -15.367 6.258 -10.539 1 96.06 101 THR A C 1
ATOM 786 O O . THR A 1 101 ? -15.938 7.352 -10.555 1 96.06 101 THR A O 1
ATOM 789 N N . VAL A 1 102 ? -15.641 5.316 -9.711 1 96.06 102 VAL A N 1
ATOM 790 C CA . VAL A 1 102 ? -16.312 5.543 -8.438 1 96.06 102 VAL A CA 1
ATOM 791 C C . VAL A 1 102 ? -15.297 5.512 -7.297 1 96.06 102 VAL A C 1
ATOM 793 O O . VAL A 1 102 ? -14.5 4.578 -7.195 1 96.06 102 VAL A O 1
ATOM 796 N N . VAL A 1 103 ? -15.289 6.594 -6.488 1 97.62 103 VAL A N 1
ATOM 797 C CA . VAL A 1 103 ? -14.398 6.711 -5.34 1 97.62 103 VAL A CA 1
ATOM 798 C C . VAL A 1 103 ? -15.211 6.684 -4.047 1 97.62 103 VAL A C 1
ATOM 800 O O . VAL A 1 103 ? -16.031 7.57 -3.805 1 97.62 103 VAL A O 1
ATOM 803 N N . ILE A 1 104 ? -15 5.672 -3.258 1 97.38 104 ILE A N 1
ATOM 804 C CA . ILE A 1 104 ? -15.711 5.527 -1.993 1 97.38 104 ILE A CA 1
ATOM 805 C C . ILE A 1 104 ? -14.727 5.637 -0.832 1 97.38 104 ILE A C 1
ATOM 807 O O . ILE A 1 104 ? -13.703 4.945 -0.81 1 97.38 104 ILE A O 1
ATOM 811 N N . ALA A 1 105 ? -15 6.516 0.076 1 96.62 105 ALA A N 1
ATOM 812 C CA . ALA A 1 105 ? -14.18 6.668 1.276 1 96.62 105 ALA A CA 1
ATOM 813 C C . ALA A 1 105 ? -14.773 5.883 2.445 1 96.62 105 ALA A C 1
ATOM 815 O O . ALA A 1 105 ? -15.969 5.984 2.729 1 96.62 105 ALA A O 1
ATOM 816 N N . GLN A 1 106 ? -13.883 5.102 3.018 1 95.81 106 GLN A N 1
ATOM 817 C CA . GLN A 1 106 ? -14.25 4.34 4.207 1 95.81 106 GLN A CA 1
ATOM 818 C C . GLN A 1 106 ? -13.367 4.723 5.395 1 95.81 106 GLN A C 1
ATOM 820 O O . GLN A 1 106 ? -12.148 4.805 5.266 1 95.81 106 GLN A O 1
ATOM 825 N N . ARG A 1 107 ? -13.938 5.039 6.477 1 93.44 107 ARG A N 1
ATOM 826 C CA . ARG A 1 107 ? -13.195 5.414 7.676 1 93.44 107 ARG A CA 1
ATOM 827 C C . ARG A 1 107 ? -13.195 4.285 8.703 1 93.44 107 ARG A C 1
ATOM 829 O O . ARG A 1 107 ? -14.242 3.721 9.008 1 93.44 107 ARG A O 1
ATOM 836 N N . THR A 1 108 ? -12.109 3.828 9.094 1 90.38 108 THR A N 1
ATOM 837 C CA . THR A 1 108 ? -11.93 2.871 10.18 1 90.38 108 THR A CA 1
ATOM 838 C C . THR A 1 108 ? -11.438 3.572 11.438 1 90.38 108 THR A C 1
ATOM 840 O O . THR A 1 108 ? -10.469 4.332 11.398 1 90.38 108 THR A O 1
ATOM 843 N N . HIS A 1 109 ? -12.219 3.443 12.562 1 85.62 109 HIS A N 1
ATOM 844 C CA . HIS A 1 109 ? -11.906 4.141 13.805 1 85.62 109 HIS A CA 1
ATOM 845 C C . HIS A 1 109 ? -10.781 3.441 14.562 1 85.62 109 HIS A C 1
ATOM 847 O O . HIS A 1 109 ? -10.773 2.211 14.664 1 85.62 109 HIS A O 1
ATOM 853 N N . GLY A 1 110 ? -9.805 4.199 14.797 1 74.62 110 GLY A N 1
ATOM 854 C CA . GLY A 1 110 ? -8.789 3.705 15.719 1 74.62 110 GLY A CA 1
ATOM 855 C C . GLY A 1 110 ? -9.219 3.779 17.172 1 74.62 110 GLY A C 1
ATOM 856 O O . GLY A 1 110 ? -9.617 4.844 17.656 1 74.62 110 GLY A O 1
ATOM 857 N N . THR A 1 111 ? -9.758 2.635 17.859 1 64.62 111 THR A N 1
ATOM 858 C CA . THR A 1 111 ? -10.141 2.658 19.266 1 64.62 111 THR A CA 1
ATOM 859 C C . THR A 1 111 ? -8.945 2.354 20.156 1 64.62 111 THR A C 1
ATOM 861 O O . THR A 1 111 ? -8.141 1.468 19.859 1 64.62 111 THR A O 1
ATOM 864 N N . ILE A 1 112 ? -8.672 3.189 21.203 1 55.31 112 ILE A N 1
ATOM 865 C CA . ILE A 1 112 ? -7.805 2.75 22.281 1 55.31 112 ILE A CA 1
ATOM 866 C C . ILE A 1 112 ? -8.438 1.561 23 1 55.31 112 ILE A C 1
ATOM 868 O O . ILE A 1 112 ? -9.594 1.621 23.422 1 55.31 112 ILE A O 1
ATOM 872 N N . ARG A 1 113 ? -8.406 0.223 22.734 1 49.38 113 ARG A N 1
ATOM 873 C CA . ARG A 1 113 ? -8.992 -0.778 23.625 1 49.38 113 ARG A CA 1
ATOM 874 C C . ARG A 1 113 ? -8.289 -0.797 24.969 1 49.38 113 ARG A C 1
ATOM 876 O O . ARG A 1 113 ? -7.086 -1.062 25.047 1 49.38 113 ARG A O 1
ATOM 883 N N . VAL A 1 114 ? -8.633 -0.174 25.922 1 47.34 114 VAL A N 1
ATOM 884 C CA . VAL A 1 114 ? -8.234 -0.489 27.297 1 47.34 114 VAL A CA 1
ATOM 885 C C . VAL A 1 114 ? -8.305 -1.998 27.516 1 47.34 114 VAL A C 1
ATOM 887 O O . VAL A 1 114 ? -9.289 -2.643 27.172 1 47.34 114 VAL A O 1
ATOM 890 N N . ALA A 1 115 ? -7.109 -2.625 27.625 1 43 115 ALA A N 1
ATOM 891 C CA . ALA A 1 115 ? -7.082 -3.99 28.156 1 43 115 ALA A CA 1
ATOM 892 C C . ALA A 1 115 ? -8.047 -4.148 29.328 1 43 115 ALA A C 1
ATOM 894 O O . ALA A 1 115 ? -7.934 -3.439 30.328 1 43 115 ALA A O 1
ATOM 895 N N . ARG A 1 116 ? -9.18 -4.375 28.969 1 34.59 116 ARG A N 1
ATOM 896 C CA . ARG A 1 116 ? -9.93 -4.836 30.125 1 34.59 116 ARG A CA 1
ATOM 897 C C . ARG A 1 116 ? -9.219 -5.992 30.812 1 34.59 116 ARG A C 1
ATOM 899 O O . ARG A 1 116 ? -9.117 -7.09 30.266 1 34.59 116 ARG A O 1
ATOM 906 N N . SER A 1 117 ? -7.719 -5.809 31.125 1 25.17 117 SER A N 1
ATOM 907 C CA . SER A 1 117 ? -7.566 -6.504 32.406 1 25.17 117 SER A CA 1
ATOM 908 C C . SER A 1 117 ? -8.109 -5.668 33.531 1 25.17 117 SER A C 1
ATOM 910 O O . SER A 1 117 ? -8.078 -4.438 33.5 1 25.17 117 SER A O 1
ATOM 912 N N . MET B 1 1 ? -22.234 -73.75 -23.844 1 40.5 1 MET B N 1
ATOM 913 C CA . MET B 1 1 ? -21.688 -72.375 -23.938 1 40.5 1 MET B CA 1
ATOM 914 C C . MET B 1 1 ? -21.297 -71.875 -22.562 1 40.5 1 MET B C 1
ATOM 916 O O . MET B 1 1 ? -22.141 -71.688 -21.688 1 40.5 1 MET B O 1
ATOM 920 N N . ASN B 1 2 ? -20.047 -72.188 -22.047 1 49.12 2 ASN B N 1
ATOM 921 C CA . ASN B 1 2 ? -19.406 -71.938 -20.781 1 49.12 2 ASN B CA 1
ATOM 922 C C . ASN B 1 2 ? -19.234 -70.438 -20.547 1 49.12 2 ASN B C 1
ATOM 924 O O . ASN B 1 2 ? -18.766 -69.688 -21.422 1 49.12 2 ASN B O 1
ATOM 928 N N . SER B 1 3 ? -20.188 -69.688 -19.859 1 54 3 SER B N 1
ATOM 929 C CA . SER B 1 3 ? -20.188 -68.312 -19.453 1 54 3 SER B CA 1
ATOM 930 C C . SER B 1 3 ? -18.922 -67.938 -18.719 1 54 3 SER B C 1
ATOM 932 O O . SER B 1 3 ? -18.531 -68.625 -17.766 1 54 3 SER B O 1
ATOM 934 N N . PRO B 1 4 ? -17.922 -67.375 -19.453 1 57.84 4 PRO B N 1
ATOM 935 C CA . PRO B 1 4 ? -16.703 -66.938 -18.766 1 57.84 4 PRO B CA 1
ATOM 936 C C . PRO B 1 4 ? -16.984 -66.062 -17.547 1 57.84 4 PRO B C 1
ATOM 938 O O . PRO B 1 4 ? -17.938 -65.312 -17.531 1 57.84 4 PRO B O 1
ATOM 941 N N . GLY B 1 5 ? -16.922 -66.562 -16.359 1 52.88 5 GLY B N 1
ATOM 942 C CA . GLY B 1 5 ? -17 -65.812 -15.102 1 52.88 5 GLY B CA 1
ATOM 943 C C . GLY B 1 5 ? -16.203 -64.562 -15.094 1 52.88 5 GLY B C 1
ATOM 944 O O . GLY B 1 5 ? -15.031 -64.562 -15.5 1 52.88 5 GLY B O 1
ATOM 945 N N . LEU B 1 6 ? -16.734 -63.438 -15.484 1 58.88 6 LEU B N 1
ATOM 946 C CA . LEU B 1 6 ? -16.156 -62.125 -15.391 1 58.88 6 LEU B CA 1
ATOM 947 C C . LEU B 1 6 ? -15.445 -61.906 -14.055 1 58.88 6 LEU B C 1
ATOM 949 O O . LEU B 1 6 ? -16.062 -62.031 -13 1 58.88 6 LEU B O 1
ATOM 953 N N . ARG B 1 7 ? -14.234 -62.281 -13.93 1 60.69 7 ARG B N 1
ATOM 954 C CA . ARG B 1 7 ? -13.422 -61.969 -12.758 1 60.69 7 ARG B CA 1
ATOM 955 C C . ARG B 1 7 ? -13.383 -60.469 -12.484 1 60.69 7 ARG B C 1
ATOM 957 O O . ARG B 1 7 ? -13.195 -59.688 -13.406 1 60.69 7 ARG B O 1
ATOM 964 N N . LYS B 1 8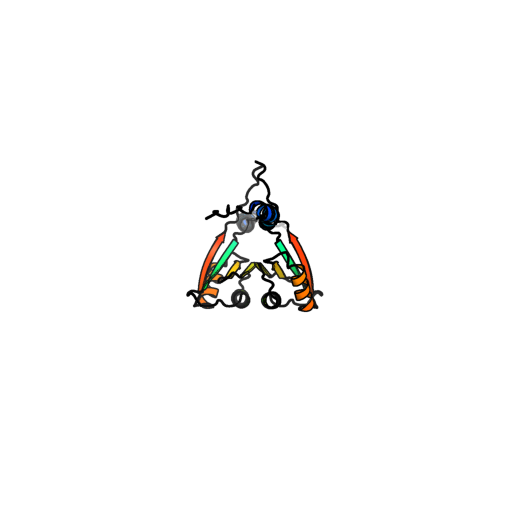 ? -14.203 -60.031 -11.602 1 63.19 8 LYS B N 1
ATOM 965 C CA . LYS B 1 8 ? -14.172 -58.625 -11.164 1 63.19 8 LYS B CA 1
ATOM 966 C C . LYS B 1 8 ? -12.758 -58.188 -10.797 1 63.19 8 LYS B C 1
ATOM 968 O O . LYS B 1 8 ? -12.094 -58.844 -9.984 1 63.19 8 LYS B O 1
ATOM 973 N N . PRO B 1 9 ? -12.039 -57.531 -11.719 1 68.19 9 PRO B N 1
ATOM 974 C CA . PRO B 1 9 ? -10.703 -57.062 -11.328 1 68.19 9 PRO B CA 1
ATOM 975 C C . PRO B 1 9 ? -10.711 -56.281 -10.016 1 68.19 9 PRO B C 1
ATOM 977 O O . PRO B 1 9 ? -11.719 -55.656 -9.664 1 68.19 9 PRO B O 1
ATOM 980 N N . THR B 1 10 ? -9.961 -56.719 -8.992 1 64.5 10 THR B N 1
ATOM 981 C CA . THR B 1 10 ? -9.758 -56.062 -7.707 1 64.5 10 THR B CA 1
ATOM 982 C C . THR B 1 10 ? -9.266 -54.656 -7.902 1 64.5 10 THR B C 1
ATOM 984 O O . THR B 1 10 ? -8.086 -54.406 -8.188 1 64.5 10 THR B O 1
ATOM 987 N N . ILE B 1 11 ? -10.086 -53.844 -8.617 1 72.12 11 ILE B N 1
ATOM 988 C CA . ILE B 1 11 ? -9.844 -52.406 -8.828 1 72.12 11 ILE B CA 1
ATOM 989 C C . ILE B 1 11 ? -9.484 -51.75 -7.5 1 72.12 11 ILE B C 1
ATOM 991 O O . ILE B 1 11 ? -9 -50.625 -7.48 1 72.12 11 ILE B O 1
ATOM 995 N N . TRP B 1 12 ? -9.539 -52.531 -6.426 1 67 12 TRP B N 1
ATOM 996 C CA . TRP B 1 12 ? -9.297 -51.969 -5.102 1 67 12 TRP B CA 1
ATOM 997 C C . TRP B 1 12 ? -7.805 -51.75 -4.875 1 67 12 TRP B C 1
ATOM 999 O O . TRP B 1 12 ? -7.41 -50.781 -4.211 1 67 12 TRP B O 1
ATOM 1009 N N . ARG B 1 13 ? -7.023 -52.469 -5.598 1 78.12 13 ARG B N 1
ATOM 1010 C CA . ARG B 1 13 ? -5.586 -52.375 -5.375 1 78.12 13 ARG B CA 1
ATOM 1011 C C . ARG B 1 13 ? -5.031 -51.062 -5.914 1 78.12 13 ARG B C 1
ATOM 1013 O O . ARG B 1 13 ? -4.32 -50.344 -5.207 1 78.12 13 ARG B O 1
ATOM 1020 N N . PRO B 1 14 ? -5.34 -50.75 -7.188 1 81.31 14 PRO B N 1
ATOM 1021 C CA . PRO B 1 14 ? -4.812 -49.469 -7.652 1 81.31 14 PRO B CA 1
ATOM 1022 C C . PRO B 1 14 ? -5.449 -48.281 -6.938 1 81.31 14 PRO B C 1
ATOM 1024 O O . PRO B 1 14 ? -4.793 -47.25 -6.734 1 81.31 14 PRO B O 1
ATOM 1027 N N . LEU B 1 15 ? -6.648 -48.469 -6.484 1 78.19 15 LEU B N 1
ATOM 1028 C CA . LEU B 1 15 ? -7.34 -47.375 -5.773 1 78.19 15 LEU B CA 1
ATOM 1029 C C . LEU B 1 15 ? -6.68 -47.125 -4.43 1 78.19 15 LEU B C 1
ATOM 1031 O O . LEU B 1 15 ? -6.598 -45.969 -3.998 1 78.19 15 LEU B O 1
ATOM 1035 N N . LEU B 1 16 ? -6.129 -48.125 -3.881 1 77.88 16 LEU B N 1
ATOM 1036 C CA . LEU B 1 16 ? -5.465 -48 -2.588 1 77.88 16 LEU B CA 1
ATOM 1037 C C . LEU B 1 16 ? -4.176 -47.188 -2.713 1 77.88 16 LEU B C 1
ATOM 1039 O O . LEU B 1 16 ? -3.826 -46.438 -1.81 1 77.88 16 LEU B O 1
ATOM 1043 N N . LEU B 1 17 ? -3.549 -47.312 -3.908 1 78.69 17 LEU B N 1
ATOM 1044 C CA . LEU B 1 17 ? -2.301 -46.594 -4.121 1 78.69 17 LEU B CA 1
ATOM 1045 C C . LEU B 1 17 ? -2.566 -45.094 -4.371 1 78.69 17 LEU B C 1
ATOM 1047 O O . LEU B 1 17 ? -1.742 -44.25 -4.027 1 78.69 17 LEU B O 1
ATOM 1051 N N . LEU B 1 18 ? -3.703 -44.781 -4.852 1 80.94 18 LEU B N 1
ATOM 1052 C CA . LEU B 1 18 ? -4.062 -43.406 -5.207 1 80.94 18 LEU B CA 1
ATOM 1053 C C . LEU B 1 18 ? -4.453 -42.594 -3.965 1 80.94 18 LEU B C 1
ATOM 1055 O O . LEU B 1 18 ? -4.305 -41.375 -3.936 1 80.94 18 LEU B O 1
ATOM 1059 N N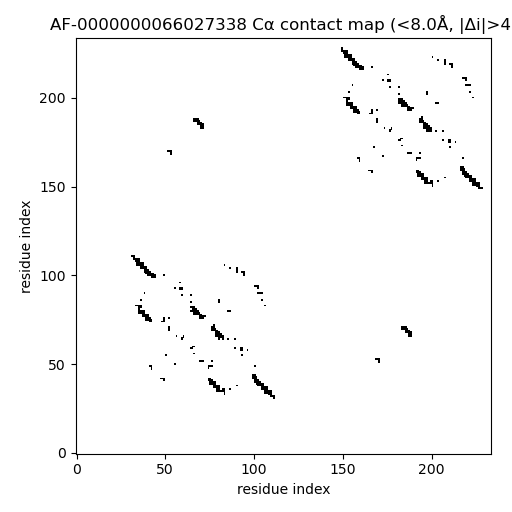 . PHE B 1 19 ? -4.766 -43.281 -2.871 1 82.12 19 PHE B N 1
ATOM 1060 C CA . PHE B 1 19 ? -5.285 -42.656 -1.661 1 82.12 19 PHE B CA 1
ATOM 1061 C C . PHE B 1 19 ? -4.219 -41.812 -0.988 1 82.12 19 PHE B C 1
ATOM 1063 O O . PHE B 1 19 ? -4.473 -40.656 -0.633 1 82.12 19 PHE B O 1
ATOM 1070 N N . PRO B 1 20 ? -3.025 -42.375 -0.819 1 83.88 20 PRO B N 1
ATOM 1071 C CA . PRO B 1 20 ? -2.006 -41.562 -0.177 1 83.88 20 PRO B CA 1
ATOM 1072 C C . PRO B 1 20 ? -1.634 -40.344 -1.011 1 83.88 20 PRO B C 1
ATOM 1074 O O . PRO B 1 20 ? -1.373 -39.25 -0.458 1 83.88 20 PRO B O 1
ATOM 1077 N N . LEU B 1 21 ? -1.66 -40.438 -2.314 1 81.69 21 LEU B N 1
ATOM 1078 C CA . LEU B 1 21 ? -1.333 -39.344 -3.203 1 81.69 21 LEU B CA 1
ATOM 1079 C C . LEU B 1 21 ? -2.377 -38.219 -3.1 1 81.69 21 LEU B C 1
ATOM 1081 O O . LEU B 1 21 ? -2.033 -37.031 -3.066 1 81.69 21 LEU B O 1
ATOM 1085 N N . LEU B 1 22 ? -3.574 -38.656 -3.09 1 81.44 22 LEU B N 1
ATOM 1086 C CA . LEU B 1 22 ? -4.676 -37.688 -2.945 1 81.44 22 LEU B CA 1
ATOM 1087 C C . LEU B 1 22 ? -4.613 -37 -1.59 1 81.44 22 LEU B C 1
ATOM 1089 O O . LEU B 1 22 ? -4.844 -35.781 -1.499 1 81.44 22 LEU B O 1
ATOM 1093 N N . ALA B 1 23 ? -4.336 -37.75 -0.584 1 82.31 23 ALA B N 1
ATOM 1094 C CA . ALA B 1 23 ? -4.23 -37.188 0.77 1 82.31 23 ALA B CA 1
ATOM 1095 C C . ALA B 1 23 ? -3.105 -36.156 0.863 1 82.31 23 ALA B C 1
ATOM 1097 O O . ALA B 1 23 ? -3.258 -35.125 1.518 1 82.31 23 ALA B O 1
ATOM 1098 N N . LEU B 1 24 ? -1.979 -36.438 0.143 1 78.12 24 LEU B N 1
ATOM 1099 C CA . LEU B 1 24 ? -0.858 -35.5 0.108 1 78.12 24 LEU B CA 1
ATOM 1100 C C . LEU B 1 24 ? -1.255 -34.219 -0.575 1 78.12 24 LEU B C 1
ATOM 1102 O O . LEU B 1 24 ? -0.89 -33.125 -0.113 1 78.12 24 LEU B O 1
ATOM 1106 N N . LEU B 1 25 ? -1.984 -34.344 -1.621 1 78.19 25 LEU B N 1
ATOM 1107 C CA . LEU B 1 25 ? -2.443 -33.188 -2.363 1 78.19 25 LEU B CA 1
ATOM 1108 C C . LEU B 1 25 ? -3.369 -32.344 -1.508 1 78.19 25 LEU B C 1
ATOM 1110 O O . LEU B 1 25 ? -3.281 -31.094 -1.53 1 78.19 25 LEU B O 1
ATOM 1114 N N . LEU B 1 26 ? -4.246 -32.969 -0.777 1 73.94 26 LEU B N 1
ATOM 1115 C CA . LEU B 1 26 ? -5.195 -32.281 0.093 1 73.94 26 LEU B CA 1
ATOM 1116 C C . LEU B 1 26 ? -4.48 -31.625 1.266 1 73.94 26 LEU B C 1
ATOM 1118 O O . LEU B 1 26 ? -4.844 -30.531 1.683 1 73.94 26 LEU B O 1
ATOM 1122 N N . SER B 1 27 ? -3.518 -32.281 1.898 1 75 27 SER B N 1
ATOM 1123 C CA . SER B 1 27 ? -2.777 -31.75 3.041 1 75 27 SER B CA 1
ATOM 1124 C C . SER B 1 27 ? -1.995 -30.5 2.664 1 75 27 SER B C 1
ATOM 1126 O O . SER B 1 27 ? -1.838 -29.578 3.482 1 75 27 SER B O 1
ATOM 1128 N N . MET B 1 28 ? -1.447 -30.578 1.397 1 67.44 28 MET B N 1
ATOM 1129 C CA . MET B 1 28 ? -0.73 -29.406 0.909 1 67.44 28 MET B CA 1
ATOM 1130 C C . MET B 1 28 ? -1.668 -28.219 0.775 1 67.44 28 MET B C 1
ATOM 1132 O O . MET B 1 28 ? -1.231 -27.062 0.856 1 67.44 28 MET B O 1
ATOM 1136 N N . SER B 1 29 ? -2.936 -28.531 0.741 1 62.94 29 SER B N 1
ATOM 1137 C CA . SER B 1 29 ? -3.941 -27.5 0.547 1 62.94 29 SER B CA 1
ATOM 1138 C C . SER B 1 29 ? -4.461 -26.969 1.882 1 62.94 29 SER B C 1
ATOM 1140 O O . SER B 1 29 ? -5.309 -26.078 1.916 1 62.94 29 SER B O 1
ATOM 1142 N N . SER B 1 30 ? -3.971 -27.516 3.012 1 61.88 30 SER B N 1
ATOM 1143 C CA . SER B 1 30 ? -4.52 -27.047 4.281 1 61.88 30 SER B CA 1
ATOM 1144 C C . SER B 1 30 ? -4.355 -25.547 4.43 1 61.88 30 SER B C 1
ATOM 1146 O O . SER B 1 30 ? -3.271 -25 4.188 1 61.88 30 SER B O 1
ATOM 1148 N N . PRO B 1 31 ? -5.43 -24.922 4.707 1 61.69 31 PRO B N 1
ATOM 1149 C CA . PRO B 1 31 ? -5.453 -23.469 4.805 1 61.69 31 PRO B CA 1
ATOM 1150 C C . PRO B 1 31 ? -4.562 -22.938 5.926 1 61.69 31 PRO B C 1
ATOM 1152 O O . PRO B 1 31 ? -4.656 -23.406 7.066 1 61.69 31 PRO B O 1
ATOM 1155 N N . ARG B 1 32 ? -3.309 -22.75 5.871 1 68.06 32 ARG B N 1
ATOM 1156 C CA . ARG B 1 32 ? -2.51 -21.969 6.816 1 68.06 32 ARG B CA 1
ATOM 1157 C C . ARG B 1 32 ? -2.582 -20.484 6.504 1 68.06 32 ARG B C 1
ATOM 1159 O O . ARG B 1 32 ? -2.816 -20.094 5.355 1 68.06 32 ARG B O 1
ATOM 1166 N N . LEU B 1 33 ? -2.604 -19.672 7.637 1 77.19 33 LEU B N 1
ATOM 1167 C CA . LEU B 1 33 ? -2.447 -18.25 7.371 1 77.19 33 LEU B CA 1
ATOM 1168 C C . LEU B 1 33 ? -1.118 -17.969 6.684 1 77.19 33 LEU B C 1
ATOM 1170 O O . LEU B 1 33 ? -0.076 -18.484 7.098 1 77.19 33 LEU B O 1
ATOM 1174 N N . PRO B 1 34 ? -1.21 -17.516 5.543 1 77.88 34 PRO B N 1
ATOM 1175 C CA . PRO B 1 34 ? 0.018 -17.312 4.77 1 77.88 34 PRO B CA 1
ATOM 1176 C C . PRO B 1 34 ? 0.98 -16.328 5.426 1 77.88 34 PRO B C 1
ATOM 1178 O O . PRO B 1 34 ? 0.545 -15.352 6.031 1 77.88 34 PRO B O 1
ATOM 1181 N N . ASP B 1 35 ? 2.211 -16.672 5.484 1 90.19 35 ASP B N 1
ATOM 1182 C CA . ASP B 1 35 ? 3.258 -15.734 5.883 1 90.19 35 ASP B CA 1
ATOM 1183 C C . ASP B 1 35 ? 3.215 -14.469 5.031 1 90.19 35 ASP B C 1
ATOM 1185 O O . ASP B 1 35 ? 2.701 -14.484 3.91 1 90.19 35 ASP B O 1
ATOM 1189 N N . GLU B 1 36 ? 3.561 -13.391 5.562 1 94.5 36 GLU B N 1
ATOM 1190 C CA . GLU B 1 36 ? 3.709 -12.156 4.793 1 94.5 36 GLU B CA 1
ATOM 1191 C C . GLU B 1 36 ? 5.18 -11.781 4.633 1 94.5 36 GLU B C 1
ATOM 1193 O O . GLU B 1 36 ? 5.973 -11.953 5.559 1 94.5 36 GLU B O 1
ATOM 1198 N N . VAL B 1 37 ? 5.516 -11.359 3.48 1 96.94 37 V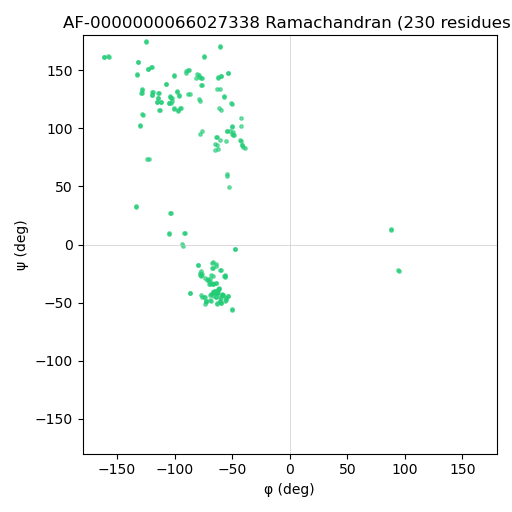AL B N 1
ATOM 1199 C CA . VAL B 1 37 ? 6.879 -10.891 3.25 1 96.94 37 VAL B CA 1
ATOM 1200 C C . VAL B 1 37 ? 6.855 -9.43 2.82 1 96.94 37 VAL B C 1
ATOM 1202 O O . VAL B 1 37 ? 6.09 -9.047 1.93 1 96.94 37 VAL B O 1
ATOM 1205 N N . MET B 1 38 ? 7.668 -8.648 3.445 1 97.81 38 MET B N 1
ATOM 1206 C CA . MET B 1 38 ? 7.848 -7.234 3.139 1 97.81 38 MET B CA 1
ATOM 1207 C C . MET B 1 38 ? 9.258 -6.965 2.621 1 97.81 38 MET B C 1
ATOM 1209 O O . MET B 1 38 ? 10.242 -7.418 3.215 1 97.81 38 MET B O 1
ATOM 1213 N N . LEU B 1 39 ? 9.328 -6.297 1.56 1 98.56 39 LEU B N 1
ATOM 1214 C CA . LEU B 1 39 ? 10.609 -5.824 1.04 1 98.56 39 LEU B CA 1
ATOM 1215 C C . LEU B 1 39 ? 10.82 -4.355 1.381 1 98.56 39 LEU B C 1
ATOM 1217 O O . LEU B 1 39 ? 10.023 -3.5 0.994 1 98.56 39 LEU B O 1
ATOM 1221 N N . HIS B 1 40 ? 11.836 -4.113 2.141 1 97.19 40 HIS B N 1
ATOM 1222 C CA . HIS B 1 40 ? 12.258 -2.754 2.453 1 97.19 40 HIS B CA 1
ATOM 1223 C C . HIS B 1 40 ? 13.359 -2.285 1.508 1 97.19 40 HIS B C 1
ATOM 1225 O O . HIS B 1 40 ? 14.445 -2.871 1.476 1 97.19 40 HIS B O 1
ATOM 1231 N N . ILE B 1 41 ? 13.125 -1.292 0.766 1 97.81 41 ILE B N 1
ATOM 1232 C CA . ILE B 1 41 ? 14.047 -0.782 -0.243 1 97.81 41 ILE B CA 1
ATOM 1233 C C . ILE B 1 41 ? 14.57 0.587 0.183 1 97.81 41 ILE B C 1
ATOM 1235 O O . ILE B 1 41 ? 13.789 1.52 0.394 1 97.81 41 ILE B O 1
ATOM 1239 N N . THR B 1 42 ? 15.852 0.708 0.277 1 96.25 42 THR B N 1
ATOM 1240 C CA . THR B 1 42 ? 16.516 1.947 0.68 1 96.25 42 THR B CA 1
ATOM 1241 C C . THR B 1 42 ? 17.656 2.279 -0.262 1 96.25 42 THR B C 1
ATOM 1243 O O . THR B 1 42 ? 18.266 1.381 -0.85 1 96.25 42 THR B O 1
ATOM 1246 N N . PRO B 1 43 ? 17.844 3.6 -0.465 1 95.69 43 PRO B N 1
ATOM 1247 C CA . PRO B 1 43 ? 19.016 3.947 -1.265 1 95.69 43 PRO B CA 1
ATOM 1248 C C . PRO B 1 43 ? 20.312 3.449 -0.645 1 95.69 43 PRO B C 1
ATOM 1250 O O . PRO B 1 43 ? 20.469 3.451 0.581 1 95.69 43 PRO B O 1
ATOM 1253 N N . LEU B 1 44 ? 21.25 3.064 -1.492 1 94.19 44 LEU B N 1
ATOM 1254 C CA . LEU B 1 44 ? 22.547 2.582 -1.052 1 94.19 44 LEU B CA 1
ATOM 1255 C C . LEU B 1 44 ? 23.359 3.701 -0.391 1 94.19 44 LEU B C 1
ATOM 1257 O O . LEU B 1 44 ? 24.062 3.469 0.592 1 94.19 44 LEU B O 1
ATOM 1261 N N . HIS B 1 45 ? 23.234 4.883 -1.041 1 90.44 45 HIS B N 1
ATOM 1262 C CA . HIS B 1 45 ? 23.938 6.039 -0.5 1 90.44 45 HIS B CA 1
ATOM 1263 C C . HIS B 1 45 ? 22.969 7.18 -0.199 1 90.44 45 HIS B C 1
ATOM 1265 O O . HIS B 1 45 ? 21.938 7.312 -0.85 1 90.44 45 HIS B O 1
ATOM 1271 N N . GLN B 1 46 ? 23.453 7.895 0.804 1 84.5 46 GLN B N 1
ATOM 1272 C CA . GLN B 1 46 ? 22.641 9.055 1.153 1 84.5 46 GLN B CA 1
ATOM 1273 C C . GLN B 1 46 ? 22.562 10.047 -0.006 1 84.5 46 GLN B C 1
ATOM 1275 O O . GLN B 1 46 ? 23.562 10.273 -0.697 1 84.5 46 GLN B O 1
ATOM 1280 N N . GLY B 1 47 ? 21.531 10.656 -0.198 1 84.44 47 GLY B N 1
ATOM 1281 C CA . GLY B 1 47 ? 21.375 11.641 -1.252 1 84.44 47 GLY B CA 1
ATOM 1282 C C . GLY B 1 47 ? 20.797 11.062 -2.529 1 84.44 47 GLY B C 1
ATOM 1283 O O . GLY B 1 47 ? 20.359 11.805 -3.41 1 84.44 47 GLY B O 1
ATOM 1284 N N . MET B 1 48 ? 20.953 9.742 -2.643 1 86.5 48 MET B N 1
ATOM 1285 C CA . MET B 1 48 ? 20.328 9.125 -3.807 1 86.5 48 MET B CA 1
ATOM 1286 C C . MET B 1 48 ? 18.812 8.969 -3.6 1 86.5 48 MET B C 1
ATOM 1288 O O . MET B 1 48 ? 18.359 8.711 -2.486 1 86.5 48 MET B O 1
ATOM 1292 N N . THR B 1 49 ? 18.219 9.188 -4.77 1 86.44 49 THR B N 1
ATOM 1293 C CA . THR B 1 49 ? 16.766 9.078 -4.699 1 86.44 49 THR B CA 1
ATOM 1294 C C . THR B 1 49 ? 16.312 7.723 -5.23 1 86.44 49 THR B C 1
ATOM 1296 O O . THR B 1 49 ? 16.953 7.133 -6.094 1 86.44 49 THR B O 1
ATOM 1299 N N . LEU B 1 50 ? 15.273 7.242 -4.629 1 90.69 50 LEU B N 1
ATOM 1300 C CA . LEU B 1 50 ? 14.633 6.016 -5.098 1 90.69 50 LEU B CA 1
ATOM 1301 C C . LEU B 1 50 ? 13.711 6.301 -6.277 1 90.69 50 LEU B C 1
ATOM 1303 O O . LEU B 1 50 ? 13.141 7.391 -6.375 1 90.69 50 LEU B O 1
ATOM 1307 N N . PRO B 1 51 ? 13.648 5.297 -7.164 1 85.88 51 PRO B N 1
ATOM 1308 C CA . PRO B 1 51 ? 12.578 5.449 -8.148 1 85.88 51 PRO B CA 1
ATOM 1309 C C . PRO B 1 51 ? 11.188 5.492 -7.512 1 85.88 51 PRO B C 1
ATOM 1311 O O . PRO B 1 51 ? 11.047 5.199 -6.32 1 85.88 51 PRO B O 1
ATOM 1314 N N . ASP B 1 52 ? 10.219 5.828 -8.344 1 85.56 52 ASP B N 1
ATOM 1315 C CA . ASP B 1 52 ? 8.859 5.84 -7.82 1 85.56 52 ASP B CA 1
ATOM 1316 C C . ASP B 1 52 ? 8.328 4.422 -7.629 1 85.56 52 ASP B C 1
ATOM 1318 O O . ASP B 1 52 ? 8.883 3.469 -8.18 1 85.56 52 ASP B O 1
ATOM 1322 N N . GLY B 1 53 ? 7.266 4.281 -6.809 1 88.69 53 GLY B N 1
ATOM 1323 C CA . GLY B 1 53 ? 6.668 2.992 -6.516 1 88.69 53 GLY B CA 1
ATOM 1324 C C . GLY B 1 53 ? 6.145 2.279 -7.75 1 88.69 53 GLY B C 1
ATOM 1325 O O . GLY B 1 53 ? 6.055 1.051 -7.773 1 88.69 53 GLY B O 1
ATOM 1326 N N . PHE B 1 54 ? 5.891 3.01 -8.742 1 84.69 54 PHE B N 1
ATOM 1327 C CA . PHE B 1 54 ? 5.34 2.42 -9.961 1 84.69 54 PHE B CA 1
ATOM 1328 C C . PHE B 1 54 ? 6.406 1.642 -10.719 1 84.69 54 PHE B C 1
ATOM 1330 O O . PHE B 1 54 ? 6.129 0.586 -11.289 1 84.69 54 PHE B O 1
ATOM 1337 N N . TYR B 1 55 ? 7.566 2.303 -10.812 1 90.12 55 TYR B N 1
ATOM 1338 C CA . TYR B 1 55 ? 8.68 1.606 -11.453 1 90.12 55 TYR B CA 1
ATOM 1339 C C . TYR B 1 55 ? 8.922 0.25 -10.805 1 90.12 55 TYR B C 1
ATOM 1341 O O . TYR B 1 55 ? 9.078 -0.759 -11.5 1 90.12 55 TYR B O 1
ATOM 1349 N N . ILE B 1 56 ? 8.906 0.215 -9.5 1 94.62 56 ILE B N 1
ATOM 1350 C CA . ILE B 1 56 ?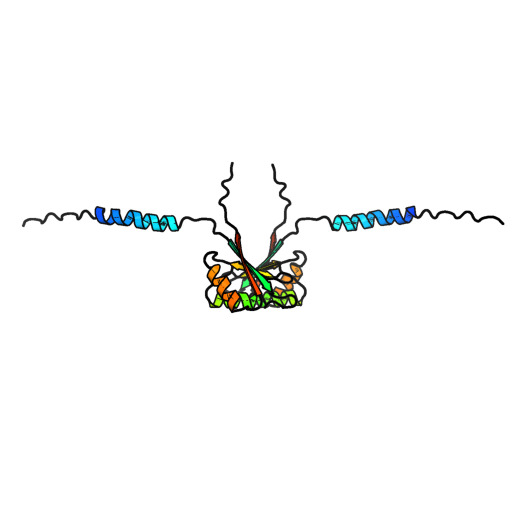 9.117 -1.001 -8.727 1 94.62 56 ILE B CA 1
ATOM 1351 C C . ILE B 1 56 ? 8 -2 -9.008 1 94.62 56 ILE B C 1
ATOM 1353 O O . ILE B 1 56 ? 8.266 -3.172 -9.297 1 94.62 56 ILE B O 1
ATOM 1357 N N . TYR B 1 57 ? 6.797 -1.574 -9.016 1 92.94 57 TYR B N 1
ATOM 1358 C CA . TYR B 1 57 ? 5.645 -2.414 -9.32 1 92.94 57 TYR B CA 1
ATOM 1359 C C . TYR B 1 57 ? 5.758 -3.002 -10.727 1 92.94 57 TYR B C 1
ATOM 1361 O O . TYR B 1 57 ? 5.523 -4.195 -10.93 1 92.94 57 TYR B O 1
ATOM 1369 N N . GLN B 1 58 ? 6.125 -2.16 -11.719 1 91.44 58 GLN B N 1
ATOM 1370 C CA . GLN B 1 58 ? 6.223 -2.594 -13.109 1 91.44 58 GLN B CA 1
ATOM 1371 C C . GLN B 1 58 ? 7.293 -3.666 -13.273 1 91.44 58 GLN B C 1
ATOM 1373 O O . GLN B 1 58 ? 7.094 -4.641 -14 1 91.44 58 GLN B O 1
ATOM 1378 N N . ARG B 1 59 ? 8.391 -3.506 -12.633 1 96.25 59 ARG B N 1
ATOM 1379 C CA . ARG B 1 59 ? 9.484 -4.461 -12.742 1 96.25 59 ARG B CA 1
ATOM 1380 C C . ARG B 1 59 ? 9.094 -5.82 -12.172 1 96.25 59 ARG B C 1
ATOM 1382 O O . ARG B 1 59 ? 9.422 -6.859 -12.75 1 96.25 59 ARG B O 1
ATOM 1389 N N . LEU B 1 60 ? 8.391 -5.777 -11.086 1 97.25 60 LEU B N 1
ATOM 1390 C CA . LEU B 1 60 ? 7.949 -7.02 -10.461 1 97.25 60 LEU B CA 1
ATOM 1391 C C . LEU B 1 60 ? 6.832 -7.668 -11.273 1 97.25 60 LEU B C 1
ATOM 1393 O O . LEU B 1 60 ? 6.906 -8.852 -11.602 1 97.25 60 LEU B O 1
ATOM 1397 N N . ASN B 1 61 ? 5.852 -6.859 -11.609 1 93.88 61 ASN B N 1
ATOM 1398 C CA . ASN B 1 61 ? 4.676 -7.359 -12.312 1 93.88 61 ASN B CA 1
ATOM 1399 C C . ASN B 1 61 ? 5.039 -7.93 -13.68 1 93.88 61 ASN B C 1
ATOM 1401 O O . ASN B 1 61 ? 4.484 -8.945 -14.102 1 93.88 61 ASN B O 1
ATOM 1405 N N . GLU B 1 62 ? 5.895 -7.281 -14.391 1 94.5 62 GLU B N 1
ATOM 1406 C CA . GLU B 1 62 ? 6.352 -7.742 -15.703 1 94.5 62 GLU B CA 1
ATOM 1407 C C . GLU B 1 62 ? 6.941 -9.148 -15.617 1 94.5 62 GLU B C 1
ATOM 1409 O O . GLU B 1 62 ? 6.938 -9.883 -16.609 1 94.5 62 GLU B O 1
ATOM 1414 N N . ARG B 1 63 ? 7.43 -9.539 -14.539 1 95.88 63 ARG B N 1
ATOM 1415 C CA . ARG B 1 63 ? 8.078 -10.836 -14.344 1 95.88 63 ARG B CA 1
ATOM 1416 C C . ARG B 1 63 ? 7.176 -11.789 -13.57 1 95.88 63 ARG B C 1
ATOM 1418 O O . ARG B 1 63 ? 7.641 -12.805 -13.055 1 95.88 63 ARG B O 1
ATOM 1425 N N . GLY B 1 64 ? 5.973 -11.344 -13.414 1 95.38 64 GLY B N 1
ATOM 1426 C CA . GLY B 1 64 ? 4.957 -12.234 -12.875 1 95.38 64 GLY B CA 1
ATOM 1427 C C . GLY B 1 64 ? 4.902 -12.227 -11.359 1 95.38 64 GLY B C 1
ATOM 1428 O O . GLY B 1 64 ? 4.328 -13.125 -10.75 1 95.38 64 GLY B O 1
ATOM 1429 N N . ILE B 1 65 ? 5.543 -11.281 -10.688 1 96.81 65 ILE B N 1
ATOM 1430 C CA . ILE B 1 65 ? 5.488 -11.172 -9.234 1 96.81 65 ILE B CA 1
ATOM 1431 C C . ILE B 1 65 ? 4.43 -10.148 -8.836 1 96.81 65 ILE B C 1
ATOM 1433 O O . ILE B 1 65 ? 4.582 -8.953 -9.102 1 96.81 65 ILE B O 1
ATOM 1437 N N . ALA B 1 66 ? 3.385 -10.617 -8.156 1 95 66 ALA B N 1
ATOM 1438 C CA . ALA B 1 66 ? 2.303 -9.75 -7.699 1 95 66 ALA B CA 1
ATOM 1439 C C . ALA B 1 66 ? 2.611 -9.172 -6.32 1 95 66 ALA B C 1
ATOM 1441 O O . ALA B 1 66 ? 3.24 -9.828 -5.492 1 95 66 ALA B O 1
ATOM 1442 N N . ILE B 1 67 ? 2.096 -7.926 -6.008 1 95.88 67 ILE B N 1
ATOM 1443 C CA . ILE B 1 67 ? 2.299 -7.277 -4.715 1 95.88 67 ILE B CA 1
ATOM 1444 C C . ILE B 1 67 ? 0.949 -7.023 -4.047 1 95.88 67 ILE B C 1
ATOM 1446 O O . ILE B 1 67 ? -0.075 -6.918 -4.727 1 95.88 67 ILE B O 1
ATOM 1450 N N . LYS B 1 68 ? 0.986 -6.992 -2.793 1 95.31 68 LYS B N 1
ATOM 1451 C CA . LYS B 1 68 ? -0.198 -6.648 -2.012 1 95.31 68 LYS B CA 1
ATOM 1452 C C . LYS B 1 68 ? -0.322 -5.137 -1.832 1 95.31 68 LYS B C 1
ATOM 1454 O O . LYS B 1 68 ? -1.42 -4.586 -1.929 1 95.31 68 LYS B O 1
ATOM 1459 N N . SER B 1 69 ? 0.85 -4.547 -1.575 1 96.06 69 SER B N 1
ATOM 1460 C CA . SER B 1 69 ? 0.817 -3.102 -1.389 1 96.06 69 SER B CA 1
ATOM 1461 C C . SER B 1 69 ? 2.203 -2.49 -1.559 1 96.06 69 SER B C 1
ATOM 1463 O O . SER B 1 69 ? 3.213 -3.193 -1.467 1 96.06 69 SER B O 1
ATOM 1465 N N . ILE B 1 70 ? 2.197 -1.222 -1.791 1 95.94 70 ILE B N 1
ATOM 1466 C CA . ILE B 1 70 ? 3.395 -0.387 -1.801 1 95.94 70 ILE B CA 1
ATOM 1467 C C . ILE B 1 70 ? 3.191 0.817 -0.884 1 95.94 70 ILE B C 1
ATOM 1469 O O . ILE B 1 70 ? 2.15 1.478 -0.937 1 95.94 70 ILE B O 1
ATOM 1473 N N . THR B 1 71 ? 4.176 1.065 -0.078 1 96 71 THR B N 1
ATOM 1474 C CA . THR B 1 71 ? 4.109 2.148 0.897 1 96 71 THR B CA 1
ATOM 1475 C C . THR B 1 71 ? 5.324 3.061 0.777 1 96 71 THR B C 1
ATOM 1477 O O . THR B 1 71 ? 6.445 2.654 1.092 1 96 71 THR B O 1
ATOM 1480 N N . PRO B 1 72 ? 5.008 4.281 0.316 1 92.94 72 PRO B N 1
ATOM 1481 C CA . PRO B 1 72 ? 6.121 5.23 0.3 1 92.94 72 PRO B CA 1
ATOM 1482 C C . PRO B 1 72 ? 6.453 5.773 1.688 1 92.94 72 PRO B C 1
ATOM 1484 O O . PRO B 1 72 ? 5.551 6.027 2.488 1 92.94 72 PRO B O 1
ATOM 1487 N N . GLU B 1 73 ? 7.77 5.848 1.964 1 91.06 73 GLU B N 1
ATOM 1488 C CA . GLU B 1 73 ? 8.289 6.48 3.172 1 91.06 73 GLU B CA 1
ATOM 1489 C C . GLU B 1 73 ? 9.305 7.57 2.828 1 91.06 73 GLU B C 1
ATOM 1491 O O . GLU B 1 73 ? 9.562 7.836 1.653 1 91.06 73 GLU B O 1
ATOM 1496 N N . ASN B 1 74 ? 9.805 8.305 3.727 1 86.88 74 ASN B N 1
ATOM 1497 C CA . ASN B 1 74 ? 10.688 9.445 3.49 1 86.88 74 ASN B CA 1
ATOM 1498 C C . ASN B 1 74 ? 11.844 9.07 2.568 1 86.88 74 ASN B C 1
ATOM 1500 O O . ASN B 1 74 ? 12.094 9.758 1.575 1 86.88 74 ASN B O 1
ATOM 1504 N N . ASN B 1 75 ? 12.547 8.195 2.828 1 91.38 75 ASN B N 1
ATOM 1505 C CA . ASN B 1 75 ? 13.68 7.801 2 1 91.38 75 ASN B CA 1
ATOM 1506 C C . ASN B 1 75 ? 13.727 6.289 1.794 1 91.38 75 ASN B C 1
ATOM 1508 O O . ASN B 1 75 ? 14.805 5.691 1.764 1 91.38 75 ASN B O 1
ATOM 1512 N N . SER B 1 76 ? 12.57 5.734 1.747 1 94.69 76 SER B N 1
ATOM 1513 C CA . SER B 1 76 ? 12.492 4.293 1.539 1 94.69 76 SER B CA 1
ATOM 1514 C C . SER B 1 76 ? 11.133 3.893 0.977 1 94.69 76 SER B C 1
ATOM 1516 O O . SER B 1 76 ? 10.211 4.707 0.927 1 94.69 76 SER B O 1
ATOM 1518 N N . ILE B 1 77 ? 11.008 2.734 0.415 1 95.88 77 ILE B N 1
ATOM 1519 C CA . ILE B 1 77 ? 9.766 2.16 -0.088 1 95.88 77 ILE B CA 1
ATOM 1520 C C . ILE B 1 77 ? 9.586 0.75 0.472 1 95.88 77 ILE B C 1
ATOM 1522 O O . ILE B 1 77 ? 10.531 -0.042 0.492 1 95.88 77 ILE B O 1
ATOM 1526 N N . ILE B 1 78 ? 8.422 0.466 1.023 1 97.31 78 ILE B N 1
ATOM 1527 C CA . ILE B 1 78 ? 8.078 -0.867 1.505 1 97.31 78 ILE B CA 1
ATOM 1528 C C . ILE B 1 78 ? 7.125 -1.542 0.516 1 97.31 78 ILE B C 1
ATOM 1530 O O . ILE B 1 78 ? 6.105 -0.966 0.133 1 97.31 78 ILE B O 1
ATOM 1534 N N . VAL B 1 79 ? 7.453 -2.699 0.101 1 97.94 79 VAL B N 1
ATOM 1535 C CA . VAL B 1 79 ? 6.633 -3.506 -0.795 1 97.94 79 VAL B CA 1
ATOM 1536 C C . VAL B 1 79 ? 6.18 -4.777 -0.08 1 97.94 79 VAL B C 1
ATOM 1538 O O . VAL B 1 79 ? 7.008 -5.539 0.425 1 97.94 79 VAL B O 1
ATOM 1541 N N . ARG B 1 80 ? 4.949 -4.984 -0.005 1 97.88 80 ARG B N 1
ATOM 1542 C CA . ARG B 1 80 ? 4.402 -6.246 0.492 1 97.88 80 ARG B CA 1
ATOM 1543 C C . ARG B 1 80 ? 4.016 -7.164 -0.661 1 97.88 80 ARG B C 1
ATOM 1545 O O . ARG B 1 80 ? 3.295 -6.758 -1.573 1 97.88 80 ARG B O 1
ATOM 1552 N N . LEU B 1 81 ? 4.469 -8.391 -0.519 1 97.94 81 LEU B N 1
ATOM 1553 C CA . LEU B 1 81 ? 4.258 -9.344 -1.599 1 97.94 81 LEU B CA 1
ATOM 1554 C C . LEU B 1 81 ? 2.941 -10.094 -1.408 1 97.94 81 LEU B C 1
ATOM 1556 O O . LEU B 1 81 ? 2.557 -10.406 -0.278 1 97.94 81 LEU B O 1
ATOM 1560 N N . SER B 1 82 ? 2.328 -10.469 -2.576 1 95.81 82 SER B N 1
ATOM 1561 C CA . SER B 1 82 ? 1.129 -11.297 -2.539 1 95.81 82 SER B CA 1
ATOM 1562 C C . SER B 1 82 ? 1.477 -12.758 -2.271 1 95.81 82 SER B C 1
ATOM 1564 O O . SER B 1 82 ? 0.648 -13.516 -1.764 1 95.81 82 SER B O 1
ATOM 1566 N N . SER B 1 83 ? 2.648 -13.117 -2.641 1 95.38 83 SER B N 1
ATOM 1567 C CA . SER B 1 83 ? 3.129 -14.484 -2.457 1 95.38 83 SER B CA 1
ATOM 1568 C C . SER B 1 83 ? 4.496 -14.5 -1.786 1 95.38 83 SER B C 1
ATOM 1570 O O . SER B 1 83 ? 5.523 -14.32 -2.447 1 95.38 83 SER B O 1
ATOM 1572 N N . PRO B 1 84 ? 4.516 -14.82 -0.475 1 95.94 84 PRO B N 1
ATOM 1573 C CA . PRO B 1 84 ? 5.785 -14.82 0.262 1 95.94 84 PRO B CA 1
ATOM 1574 C C . PRO B 1 84 ? 6.824 -15.75 -0.36 1 95.94 84 PRO B C 1
ATOM 1576 O O . PRO B 1 84 ? 8.031 -15.5 -0.246 1 95.94 84 PRO B O 1
ATOM 1579 N N . GLU B 1 85 ? 6.344 -16.781 -1.055 1 94.56 85 GLU B N 1
ATOM 1580 C CA . GLU B 1 85 ? 7.262 -17.766 -1.645 1 94.56 85 GLU B CA 1
ATOM 1581 C C . GLU B 1 85 ? 8.086 -17.141 -2.766 1 94.56 85 GLU B C 1
ATOM 1583 O O . GLU B 1 85 ? 9.148 -17.641 -3.123 1 94.56 85 GLU B O 1
ATOM 1588 N N . GLN B 1 86 ? 7.668 -16.078 -3.324 1 96.5 86 GLN B N 1
ATOM 1589 C CA . GLN B 1 86 ? 8.352 -15.422 -4.434 1 96.5 86 GLN B CA 1
ATOM 1590 C C . GLN B 1 86 ? 9.336 -14.375 -3.93 1 96.5 86 GLN B C 1
ATOM 1592 O O . GLN B 1 86 ? 9.844 -13.57 -4.711 1 96.5 86 GLN B O 1
ATOM 1597 N N . SER B 1 87 ? 9.602 -14.32 -2.635 1 97.25 87 SER B N 1
ATOM 1598 C CA . SER B 1 87 ? 10.43 -13.297 -2.002 1 97.25 87 SER B CA 1
ATOM 1599 C C . SER B 1 87 ? 11.836 -13.281 -2.6 1 97.25 87 SER B C 1
ATOM 1601 O O . SER B 1 87 ? 12.398 -12.211 -2.842 1 97.25 87 SER B O 1
ATOM 1603 N N . GLY B 1 88 ? 12.406 -14.445 -2.809 1 97.62 88 GLY B N 1
ATOM 1604 C CA . GLY B 1 88 ? 13.742 -14.508 -3.387 1 97.62 88 GLY B CA 1
ATOM 1605 C C . GLY B 1 88 ? 13.805 -13.938 -4.793 1 97.62 88 GLY B C 1
ATOM 1606 O O . GLY B 1 88 ? 14.703 -13.156 -5.105 1 97.62 88 GLY B O 1
ATOM 1607 N N . ALA B 1 89 ? 12.891 -14.406 -5.641 1 98.25 89 ALA B N 1
ATOM 1608 C CA . ALA B 1 89 ? 12.828 -13.898 -7.012 1 98.25 89 ALA B CA 1
ATOM 1609 C C . ALA B 1 89 ? 12.609 -12.391 -7.031 1 98.25 89 ALA B C 1
ATOM 1611 O O . ALA B 1 89 ? 13.242 -11.672 -7.812 1 98.25 89 ALA B O 1
ATOM 1612 N N . ALA B 1 90 ? 11.719 -11.914 -6.188 1 98.44 90 ALA B N 1
ATOM 1613 C CA . ALA B 1 90 ? 11.438 -10.484 -6.102 1 98.44 90 ALA B CA 1
ATOM 1614 C C . ALA B 1 90 ? 12.695 -9.703 -5.73 1 98.44 90 ALA B C 1
ATOM 1616 O O . ALA B 1 90 ? 13 -8.68 -6.348 1 98.44 90 ALA B O 1
ATOM 1617 N N . LYS B 1 91 ? 13.352 -10.125 -4.707 1 98.12 91 LYS B N 1
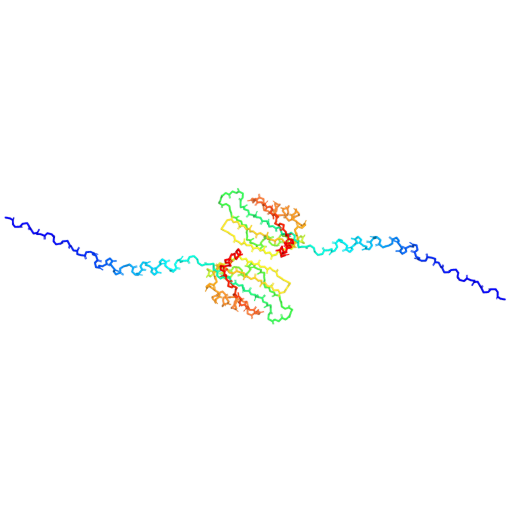ATOM 1618 C CA . LYS B 1 91 ? 14.586 -9.484 -4.262 1 98.12 91 LYS B CA 1
ATOM 1619 C C . LYS B 1 91 ? 15.609 -9.43 -5.387 1 98.12 91 LYS B C 1
ATOM 1621 O O . LYS B 1 91 ? 16.25 -8.398 -5.602 1 98.12 91 LYS B O 1
ATOM 1626 N N . GLU B 1 92 ? 15.766 -10.531 -6.066 1 97.75 92 GLU B N 1
ATOM 1627 C CA . GLU B 1 92 ? 16.719 -10.602 -7.172 1 97.75 92 GLU B CA 1
ATOM 1628 C C . GLU B 1 92 ? 16.359 -9.602 -8.273 1 97.75 92 GLU B C 1
ATOM 1630 O O . GLU B 1 92 ? 17.219 -8.852 -8.742 1 97.75 92 GLU B O 1
ATOM 1635 N N . ILE B 1 93 ? 15.125 -9.57 -8.68 1 98.12 93 ILE B N 1
ATOM 1636 C CA . ILE B 1 93 ? 14.648 -8.664 -9.719 1 98.12 93 ILE B CA 1
ATOM 1637 C C . ILE B 1 93 ? 14.953 -7.223 -9.328 1 98.12 93 ILE B C 1
ATOM 1639 O O . ILE B 1 93 ? 15.492 -6.457 -10.133 1 98.12 93 ILE B O 1
ATOM 1643 N N . LEU B 1 94 ? 14.609 -6.852 -8.086 1 98.12 94 LEU B N 1
ATOM 1644 C CA . LEU B 1 94 ? 14.773 -5.473 -7.633 1 98.12 94 LEU B CA 1
ATOM 1645 C C . LEU B 1 94 ? 16.25 -5.121 -7.48 1 98.12 94 LEU B C 1
ATOM 1647 O O . LEU B 1 94 ? 16.656 -3.988 -7.754 1 98.12 94 LEU B O 1
ATOM 1651 N N . SER B 1 95 ? 17.062 -6.137 -7.062 1 96.69 95 SER B N 1
ATOM 1652 C CA . SER B 1 95 ? 18.484 -5.879 -6.91 1 96.69 95 SER B CA 1
ATOM 1653 C C . SER B 1 95 ? 19.141 -5.605 -8.258 1 96.69 95 SER B C 1
ATOM 1655 O O . SER B 1 95 ? 20.094 -4.824 -8.352 1 96.69 95 SER B O 1
ATOM 1657 N N . ILE B 1 96 ? 18.672 -6.242 -9.258 1 96.81 96 ILE B N 1
ATOM 1658 C CA . ILE B 1 96 ? 19.203 -6.047 -10.602 1 96.81 96 ILE B CA 1
ATOM 1659 C C . ILE B 1 96 ? 18.672 -4.734 -11.18 1 96.81 96 ILE B C 1
ATOM 1661 O O . ILE B 1 96 ? 19.438 -3.959 -11.766 1 96.81 96 ILE B O 1
ATOM 1665 N N . ALA B 1 97 ? 17.438 -4.473 -11 1 96.62 97 ALA B N 1
ATOM 1666 C CA . ALA B 1 97 ? 16.781 -3.311 -11.594 1 96.62 97 ALA B CA 1
ATOM 1667 C C . ALA B 1 97 ? 17.203 -2.023 -10.891 1 96.62 97 ALA B C 1
ATOM 1669 O O . ALA B 1 97 ? 17.156 -0.94 -11.477 1 96.62 97 ALA B O 1
ATOM 1670 N N . LEU B 1 98 ? 17.531 -2.127 -9.641 1 96.5 98 LEU B N 1
ATOM 1671 C CA . LEU B 1 98 ? 17.891 -0.975 -8.82 1 96.5 98 LEU B CA 1
ATOM 1672 C C . LEU B 1 98 ? 19.266 -1.154 -8.203 1 96.5 98 LEU B C 1
ATOM 1674 O O . LEU B 1 98 ? 19.406 -1.253 -6.98 1 96.5 98 LEU B O 1
ATOM 1678 N N . PRO B 1 99 ? 20.312 -1.035 -8.969 1 94.06 99 PRO B N 1
ATOM 1679 C CA . PRO B 1 99 ? 21.656 -1.359 -8.484 1 94.06 99 PRO B CA 1
ATOM 1680 C C . PRO B 1 99 ? 22.141 -0.401 -7.402 1 94.06 99 PRO B C 1
ATOM 1682 O O . PRO B 1 99 ? 23.078 -0.722 -6.664 1 94.06 99 PRO B O 1
ATOM 1685 N N . ASN B 1 100 ? 21.516 0.686 -7.246 1 95 100 ASN B N 1
ATOM 1686 C CA . ASN B 1 100 ? 21.938 1.661 -6.25 1 95 100 ASN B CA 1
ATOM 1687 C C . ASN B 1 100 ? 21.031 1.642 -5.02 1 95 100 ASN B C 1
ATOM 1689 O O . ASN B 1 100 ? 20.844 2.67 -4.371 1 95 100 ASN B O 1
ATOM 1693 N N . THR B 1 101 ? 20.438 0.559 -4.734 1 96.12 101 THR B N 1
ATOM 1694 C CA . THR B 1 101 ? 19.562 0.43 -3.574 1 96.12 101 THR B CA 1
ATOM 1695 C C . THR B 1 101 ? 19.906 -0.824 -2.775 1 96.12 101 THR B C 1
ATOM 1697 O O . THR B 1 101 ? 20.609 -1.702 -3.264 1 96.12 101 THR B O 1
ATOM 1700 N N . VAL B 1 102 ? 19.531 -0.782 -1.553 1 96.19 102 VAL B N 1
ATOM 1701 C CA . VAL B 1 102 ? 19.547 -1.956 -0.686 1 96.19 102 VAL B CA 1
ATOM 1702 C C . VAL B 1 102 ? 18.125 -2.502 -0.528 1 96.19 102 VAL B C 1
ATOM 1704 O O . VAL B 1 102 ? 17.203 -1.752 -0.215 1 96.19 102 VAL B O 1
ATOM 1707 N N . VAL B 1 103 ? 17.953 -3.814 -0.818 1 97.69 103 VAL B N 1
ATOM 1708 C CA . VAL B 1 103 ? 16.672 -4.496 -0.692 1 97.69 103 VAL B CA 1
ATOM 1709 C C . VAL B 1 103 ? 16.75 -5.535 0.422 1 97.69 103 VAL B C 1
ATOM 1711 O O . VAL B 1 103 ? 17.516 -6.496 0.335 1 97.69 103 VAL B O 1
ATOM 1714 N N . ILE B 1 104 ? 15.977 -5.32 1.449 1 97.44 104 ILE B N 1
ATOM 1715 C CA . ILE B 1 104 ? 15.945 -6.238 2.58 1 97.44 104 ILE B CA 1
ATOM 1716 C C . ILE B 1 104 ? 14.57 -6.906 2.67 1 97.44 104 ILE B C 1
ATOM 1718 O O . ILE B 1 104 ? 13.547 -6.223 2.664 1 97.44 104 ILE B O 1
ATOM 1722 N N . ALA B 1 105 ? 14.562 -8.203 2.701 1 96.69 105 ALA B N 1
ATOM 1723 C CA . ALA B 1 105 ? 13.328 -8.961 2.861 1 96.69 105 ALA B CA 1
ATOM 1724 C C . ALA B 1 105 ? 13.102 -9.352 4.32 1 96.69 105 ALA B C 1
ATOM 1726 O O . ALA B 1 105 ? 14.016 -9.867 4.977 1 96.69 105 ALA B O 1
ATOM 1727 N N . GLN B 1 106 ? 11.906 -9.008 4.754 1 95.94 106 GLN B N 1
ATOM 1728 C CA . GLN B 1 106 ? 11.484 -9.375 6.102 1 95.94 106 GLN B CA 1
ATOM 1729 C C . GLN B 1 106 ? 10.25 -10.266 6.066 1 95.94 106 GLN B C 1
ATOM 1731 O O . GLN B 1 106 ? 9.281 -9.977 5.355 1 95.94 106 GLN B O 1
ATOM 1736 N N . ARG B 1 107 ? 10.289 -11.336 6.711 1 93.56 107 ARG B N 1
ATOM 1737 C CA . ARG B 1 107 ? 9.172 -12.266 6.746 1 93.56 107 ARG B CA 1
ATOM 1738 C C . ARG B 1 107 ? 8.438 -12.195 8.086 1 93.56 107 ARG B C 1
ATOM 1740 O O . ARG B 1 107 ? 9.07 -12.234 9.141 1 93.56 107 ARG B O 1
ATOM 1747 N N . THR B 1 108 ? 7.211 -11.906 8.109 1 90.44 108 THR B N 1
ATOM 1748 C CA . THR B 1 108 ? 6.344 -11.953 9.281 1 90.44 108 THR B CA 1
ATOM 1749 C C . THR B 1 108 ? 5.465 -13.203 9.25 1 90.44 108 THR B C 1
ATOM 1751 O O . THR B 1 108 ? 4.82 -13.484 8.242 1 90.44 108 THR B O 1
ATOM 1754 N N . HIS B 1 109 ? 5.547 -14.047 10.336 1 85.62 109 HIS B N 1
ATOM 1755 C CA . HIS B 1 109 ? 4.824 -15.312 10.383 1 85.62 109 HIS B CA 1
ATOM 1756 C C . HIS B 1 109 ? 3.359 -15.094 10.742 1 85.62 109 HIS B C 1
ATOM 1758 O O . HIS B 1 109 ? 3.043 -14.297 11.633 1 85.62 109 HIS B O 1
ATOM 1764 N N . GLY B 1 110 ? 2.545 -15.586 9.906 1 75.38 110 GLY B N 1
ATOM 1765 C CA . GLY B 1 110 ? 1.136 -15.633 10.258 1 75.38 110 GLY B CA 1
ATOM 1766 C C . GLY B 1 110 ? 0.803 -16.766 11.219 1 75.38 110 GLY B C 1
ATOM 1767 O O . GLY B 1 110 ? 1.068 -17.922 10.93 1 75.38 110 GLY B O 1
ATOM 1768 N N . THR B 1 111 ? 0.762 -16.484 12.594 1 64.19 111 THR B N 1
ATOM 1769 C CA . THR B 1 111 ? 0.352 -17.516 13.539 1 64.19 111 THR B CA 1
ATOM 1770 C C . THR B 1 111 ? -1.162 -17.5 13.734 1 64.19 111 THR B C 1
ATOM 1772 O O . THR B 1 111 ? -1.78 -16.438 13.766 1 64.19 111 THR B O 1
ATOM 1775 N N . ILE B 1 112 ? -1.899 -18.625 13.633 1 55.16 112 ILE B N 1
ATOM 1776 C CA . ILE B 1 112 ? -3.273 -18.688 14.117 1 55.16 112 ILE B CA 1
ATOM 1777 C C . ILE B 1 112 ? -3.322 -18.281 15.594 1 55.16 112 ILE B C 1
ATOM 1779 O O . ILE B 1 112 ? -2.574 -18.828 16.406 1 55.16 112 ILE B O 1
ATOM 1783 N N . ARG B 1 113 ? -3.473 -17.047 16.078 1 50.12 113 ARG B N 1
ATOM 1784 C CA . ARG B 1 113 ? -3.668 -16.859 17.516 1 50.12 113 ARG B CA 1
ATOM 1785 C C . ARG B 1 113 ? -4.984 -17.484 17.969 1 50.12 113 ARG B C 1
ATOM 1787 O O . ARG B 1 113 ? -6.055 -17.109 17.484 1 50.12 113 ARG B O 1
ATOM 1794 N N . VAL B 1 114 ? -5.09 -18.641 18.281 1 45.62 114 VAL B N 1
ATOM 1795 C CA . VAL B 1 114 ? -6.238 -19.141 19.031 1 45.62 114 VAL B CA 1
ATOM 1796 C C . VAL B 1 114 ? -6.582 -18.141 20.156 1 45.62 114 VAL B C 1
ATOM 1798 O O . VAL B 1 114 ? -5.711 -17.75 20.922 1 45.62 114 VAL B O 1
ATOM 1801 N N . ALA B 1 115 ? -7.633 -17.359 19.875 1 43.06 115 ALA B N 1
ATOM 1802 C CA . ALA B 1 115 ? -8.18 -16.516 20.953 1 43.06 115 ALA B CA 1
ATOM 1803 C C . ALA B 1 115 ? -8.164 -17.266 22.281 1 43.06 115 ALA B C 1
ATOM 1805 O O . ALA B 1 115 ? -8.766 -18.328 22.406 1 43.06 115 ALA B O 1
ATOM 1806 N N . ARG B 1 116 ? -7.117 -17.25 22.891 1 34.38 116 ARG B N 1
ATOM 1807 C CA . ARG B 1 116 ? -7.371 -17.688 24.266 1 34.38 116 ARG B CA 1
ATOM 1808 C C . ARG B 1 116 ? -8.555 -16.953 24.875 1 34.38 116 ARG B C 1
ATOM 1810 O O . ARG B 1 116 ? -8.602 -15.711 24.859 1 34.38 116 ARG B O 1
ATOM 1817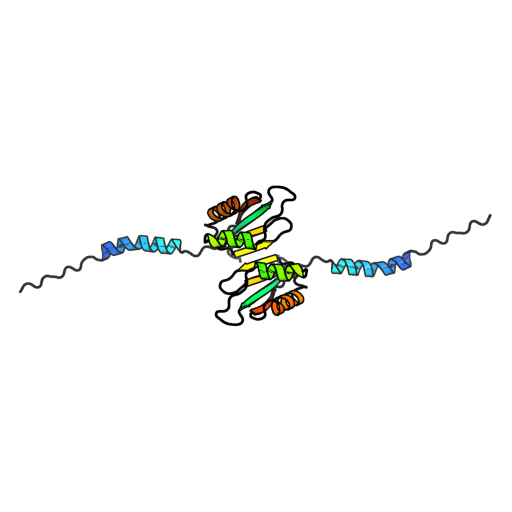 N N . SER B 1 117 ? -9.766 -17.672 24.734 1 24.83 117 SER B N 1
ATOM 1818 C CA . SER B 1 117 ? -10.711 -17.344 25.797 1 24.83 117 SER B CA 1
ATOM 1819 C C . SER B 1 117 ? -10.031 -17.328 27.156 1 24.83 117 SER B C 1
ATOM 1821 O O . SER B 1 117 ? -9.141 -18.141 27.422 1 24.83 117 SER B O 1
#

InterPro domains:
  IPR026574 Modulator protein MzrA [MF_00904] (8-117)
  IPR026574 Modulator protein MzrA [NF007915] (8-111)
  IPR027398 SecD export protein N-terminal TM domain [PF13721] (8-106)

Solvent-accessible surface area (backbone atoms only — not comparable to full-atom values): 13895 Å² total; per-residue (Å²): 138,85,74,76,76,78,73,73,74,73,65,58,59,65,50,59,62,49,47,62,58,51,51,51,58,52,60,74,59,54,86,62,65,65,50,42,27,35,36,43,36,31,46,64,45,89,88,55,78,72,78,58,72,48,61,56,48,50,62,35,44,77,72,72,44,61,56,44,33,42,26,70,51,95,73,36,38,37,37,31,39,64,46,43,88,48,47,66,62,50,50,51,52,48,49,66,74,36,72,64,42,43,77,46,81,46,76,47,80,46,72,85,74,73,68,84,114,136,85,76,76,76,77,72,76,73,74,62,58,58,66,51,57,63,47,46,61,56,52,50,50,57,52,60,72,58,54,86,62,68,67,52,42,26,37,36,42,37,29,44,65,45,88,88,54,78,72,78,57,73,47,61,56,49,48,60,35,45,77,71,71,44,61,56,44,32,41,28,68,50,94,74,35,38,38,37,30,39,66,46,45,86,46,49,64,61,51,50,51,51,49,48,67,74,35,74,63,42,42,80,45,81,44,76,48,80,46,68,87,74,73,74,76,124